Protein AF-A0A662UVJ4-F1 (afdb_monomer)

Solvent-accessible surface area (backbone atoms only — not comparable to full-atom values): 12476 Å² total; per-residue (Å²): 90,57,35,50,57,50,69,75,71,52,87,57,42,34,39,39,30,25,27,37,28,31,27,74,63,45,70,74,48,43,74,82,52,49,71,72,76,43,76,47,63,22,39,36,74,21,53,47,65,59,48,13,46,57,62,56,56,74,61,72,39,80,52,33,36,40,36,18,32,40,61,77,55,24,65,51,76,55,24,30,82,62,65,73,51,45,43,55,76,30,20,74,38,64,43,53,38,44,79,73,34,56,46,69,55,95,84,43,69,44,34,51,55,67,44,49,50,49,50,51,55,55,46,64,74,70,53,62,91,84,55,25,38,36,40,32,33,33,34,27,28,69,51,21,73,26,89,39,69,45,78,65,62,59,45,69,40,50,47,40,32,29,68,69,42,94,68,80,81,72,83,69,92,66,62,41,68,60,50,43,48,15,38,49,29,14,37,53,48,35,41,49,49,49,38,58,48,33,70,77,39,57,82,40,36,35,34,40,34,28,46,16,13,47,37,59,39,66,94,79,36,66,55,47,92,64,89,47,67,54,27,27,34,10,36,39,35,36,29,74,51

Foldseek 3Di:
DAVLCCVVVDDFQEEEAAAQAFPVLCVVQLVVQADFPDKDKHFQQDPDLLRSCCRSQVAADAQEAEEDQALCAAQDPLLCVQSVDHNVVRYVHYHPLVVPQWDQQPNFIGNFLVSLLVVVVVVVVVDDPRRGYYGYGCPPPDPQRFPQGDHQPPRVQSVCSSNPHDDDGDRDPDDLVSQVVSSSRRVNRNSNSVSVSLVVVAPGKYKYKYSFHWDSQVVHDTGTPDDDCRTTTMMIGIHHD

Mean predicted aligned error: 4.69 Å

Radius of gyration: 16.45 Å; Cα contacts (8 Å, |Δi|>4): 530; chains: 1; bounding box: 45×36×43 Å

Structure (mmCIF, N/CA/C/O backbone):
data_AF-A0A662UVJ4-F1
#
_entry.id   AF-A0A662UVJ4-F1
#
loop_
_atom_site.group_PDB
_atom_site.id
_atom_site.type_symbol
_atom_site.label_atom_id
_atom_site.label_alt_id
_atom_site.label_comp_id
_atom_site.label_asym_id
_atom_site.label_entity_id
_atom_site.label_seq_id
_atom_site.pdbx_PDB_ins_code
_atom_site.Cartn_x
_atom_site.Cartn_y
_atom_site.Cartn_z
_atom_site.occupancy
_atom_site.B_iso_or_equiv
_atom_site.auth_seq_id
_atom_site.auth_comp_id
_atom_site.auth_asym_id
_atom_site.auth_atom_id
_atom_site.pdbx_PDB_model_num
ATOM 1 N N . MET A 1 1 ? -4.278 17.468 -2.400 1.00 89.81 1 MET A N 1
ATOM 2 C CA . MET A 1 1 ? -4.344 17.427 -0.920 1.00 89.81 1 MET A CA 1
ATOM 3 C C . MET A 1 1 ? -3.075 16.787 -0.405 1.00 89.81 1 MET A C 1
ATOM 5 O O . MET A 1 1 ? -2.458 16.039 -1.152 1.00 89.81 1 MET A O 1
ATOM 9 N N . ASP A 1 2 ? -2.665 17.100 0.814 1.00 97.06 2 ASP A N 1
ATOM 10 C CA . ASP A 1 2 ? -1.495 16.473 1.421 1.00 97.06 2 ASP A CA 1
ATOM 11 C C . ASP A 1 2 ? -1.846 15.085 1.977 1.00 97.06 2 ASP A C 1
ATOM 13 O O . ASP A 1 2 ? -2.875 14.933 2.636 1.00 97.06 2 ASP A O 1
ATOM 17 N N . GLN A 1 3 ? -1.030 14.068 1.694 1.00 97.94 3 GLN A N 1
ATOM 18 C CA . GLN A 1 3 ? -1.338 12.695 2.105 1.00 97.94 3 GLN A CA 1
ATOM 19 C C . GLN A 1 3 ? -1.224 12.490 3.620 1.00 97.94 3 GLN A C 1
ATOM 21 O O . GLN A 1 3 ? -2.026 11.755 4.193 1.00 97.94 3 GLN A O 1
ATOM 26 N N . TYR A 1 4 ? -0.260 13.143 4.278 1.00 98.12 4 TYR A N 1
ATOM 27 C CA . TYR A 1 4 ? -0.107 13.037 5.730 1.00 98.12 4 TYR A CA 1
ATOM 28 C C . TYR A 1 4 ? -1.378 13.520 6.434 1.00 98.12 4 TYR A C 1
ATOM 30 O O . TYR A 1 4 ? -1.900 12.810 7.295 1.00 98.12 4 TYR A O 1
ATOM 38 N N . GLU A 1 5 ? -1.928 14.656 5.997 1.00 97.88 5 GLU A N 1
ATOM 39 C CA . GLU A 1 5 ? -3.195 15.168 6.524 1.00 97.88 5 GLU A CA 1
ATOM 40 C C . GLU A 1 5 ? -4.339 14.170 6.314 1.00 97.88 5 GLU A C 1
ATOM 42 O O . GLU A 1 5 ? -5.105 13.915 7.240 1.00 97.88 5 GLU A O 1
ATOM 47 N N . LEU A 1 6 ? -4.439 13.545 5.135 1.00 97.50 6 LEU A N 1
ATOM 48 C CA . LEU A 1 6 ? -5.472 12.538 4.864 1.00 97.50 6 LEU A CA 1
ATOM 49 C C . LEU A 1 6 ? -5.353 11.326 5.795 1.00 97.50 6 LEU A C 1
ATOM 51 O O . LEU A 1 6 ? -6.353 10.932 6.391 1.00 97.50 6 LEU A O 1
ATOM 55 N N . ILE A 1 7 ? -4.151 10.779 5.982 1.00 98.00 7 ILE A N 1
ATOM 56 C CA . ILE A 1 7 ? -3.922 9.615 6.853 1.00 98.00 7 ILE A CA 1
ATOM 57 C C . ILE A 1 7 ? -4.274 9.929 8.314 1.00 98.00 7 ILE A C 1
ATOM 59 O O . ILE A 1 7 ? -4.858 9.080 8.987 1.00 98.00 7 ILE A O 1
ATOM 63 N N . HIS A 1 8 ? -3.953 11.130 8.802 1.00 97.50 8 HIS A N 1
ATOM 64 C CA . HIS A 1 8 ? -4.097 11.476 10.222 1.00 97.50 8 HIS A CA 1
ATOM 65 C C . HIS A 1 8 ? -5.456 12.077 10.588 1.00 97.50 8 HIS A C 1
ATOM 67 O O . HIS A 1 8 ? -5.853 12.001 11.749 1.00 97.50 8 HIS A O 1
ATOM 73 N N . SER A 1 9 ? -6.173 12.669 9.629 1.00 95.81 9 SER A N 1
ATOM 74 C CA . SER A 1 9 ? -7.477 13.302 9.878 1.00 95.81 9 SER A CA 1
ATOM 75 C C . SER A 1 9 ? -8.674 12.460 9.429 1.00 95.81 9 SER A C 1
ATOM 77 O O . SER A 1 9 ? -9.776 12.636 9.957 1.00 95.81 9 SER A O 1
ATOM 79 N N . SER A 1 10 ? -8.487 11.540 8.477 1.00 94.38 10 SER A N 1
ATOM 80 C CA . SER A 1 10 ? -9.579 10.700 7.973 1.00 94.38 10 SER A CA 1
ATOM 81 C C . SER A 1 10 ? -9.897 9.556 8.932 1.00 94.38 10 SER A C 1
ATOM 83 O O . SER A 1 10 ? -9.028 9.035 9.628 1.00 94.38 10 SER A O 1
ATOM 85 N N . LYS A 1 11 ? -11.162 9.126 8.939 1.00 94.12 11 LYS A N 1
ATOM 86 C CA . LYS A 1 11 ? -11.621 7.988 9.744 1.00 94.12 11 LYS A CA 1
ATOM 87 C C . LYS A 1 11 ? -11.572 6.710 8.912 1.00 94.12 11 LYS A C 1
ATOM 89 O O . LYS A 1 11 ? -12.484 6.472 8.126 1.00 94.12 11 LYS A O 1
ATOM 94 N N . TRP A 1 12 ? -10.542 5.904 9.120 1.00 97.06 12 TRP A N 1
ATOM 95 C CA . TRP A 1 12 ? -10.377 4.577 8.528 1.00 97.06 12 TRP A CA 1
ATOM 96 C C . TRP A 1 12 ? -10.058 3.561 9.628 1.00 97.06 12 TRP A C 1
ATOM 98 O O . TRP A 1 12 ? -9.389 3.892 10.607 1.00 97.06 12 TRP A O 1
ATOM 108 N N . ASP A 1 13 ? -10.539 2.336 9.449 1.00 97.12 13 ASP A N 1
ATOM 109 C CA . ASP A 1 13 ? -10.223 1.185 10.297 1.00 97.12 13 ASP A CA 1
ATOM 110 C C . ASP A 1 13 ? -9.093 0.356 9.672 1.00 97.12 13 ASP A C 1
ATOM 112 O O . ASP A 1 13 ? -8.258 -0.214 10.375 1.00 97.12 13 ASP A O 1
ATOM 116 N N . VAL A 1 14 ? -9.034 0.329 8.334 1.00 98.25 14 VAL A N 1
ATOM 117 C CA . VAL A 1 14 ? -7.980 -0.337 7.564 1.00 98.25 14 VAL A CA 1
ATOM 118 C C . VAL A 1 14 ? -7.440 0.606 6.485 1.00 98.25 14 VAL A C 1
ATOM 120 O O . VAL A 1 14 ? -8.200 1.148 5.685 1.00 98.25 14 VAL A O 1
ATOM 123 N N . LEU A 1 15 ? -6.124 0.796 6.447 1.00 98.75 15 LEU A N 1
ATOM 124 C CA . LEU A 1 15 ? -5.410 1.520 5.399 1.00 98.75 15 LEU A CA 1
ATOM 125 C C . LEU A 1 15 ? -4.594 0.524 4.573 1.00 98.75 15 LEU A C 1
ATOM 127 O O . LEU A 1 15 ? -3.661 -0.099 5.078 1.00 98.75 15 LEU A O 1
ATOM 131 N N . LEU A 1 16 ? -4.937 0.384 3.299 1.00 98.88 16 LEU A N 1
ATOM 132 C CA . LEU A 1 16 ? -4.232 -0.461 2.343 1.00 98.88 16 LEU A CA 1
ATOM 133 C C . LEU A 1 16 ? -3.267 0.413 1.535 1.00 98.88 16 LEU A C 1
ATOM 135 O O . LEU A 1 16 ? -3.690 1.365 0.878 1.00 98.88 16 LEU A O 1
ATOM 139 N N . ILE A 1 17 ? -1.976 0.104 1.591 1.00 98.94 17 ILE A N 1
ATOM 140 C CA . ILE A 1 17 ? -0.929 0.808 0.846 1.00 98.94 17 ILE A CA 1
ATOM 141 C C . ILE A 1 17 ? -0.446 -0.105 -0.275 1.00 98.94 17 ILE A C 1
ATOM 143 O O . ILE A 1 17 ? 0.026 -1.206 -0.001 1.00 98.94 17 ILE A O 1
ATOM 147 N N . LEU A 1 18 ? -0.557 0.351 -1.517 1.00 98.88 18 LEU A N 1
ATOM 148 C CA . LEU A 1 18 ? -0.038 -0.334 -2.698 1.00 98.88 18 LEU A CA 1
ATOM 149 C C . LEU A 1 18 ? 1.323 0.267 -3.064 1.00 98.88 18 LEU A C 1
ATOM 151 O O . LEU A 1 18 ? 1.348 1.398 -3.533 1.00 98.88 18 LEU A O 1
ATOM 155 N N . ASP A 1 19 ? 2.425 -0.453 -2.850 1.00 98.44 19 ASP A N 1
ATOM 156 C CA . ASP A 1 19 ? 3.793 0.063 -3.044 1.00 98.44 19 ASP A CA 1
ATOM 157 C C . ASP A 1 19 ? 4.024 0.595 -4.471 1.00 98.44 19 ASP A C 1
ATOM 159 O O . ASP A 1 19 ? 3.694 -0.062 -5.470 1.00 98.44 19 ASP A O 1
ATOM 163 N N . ALA A 1 20 ? 4.558 1.815 -4.560 1.00 97.38 20 ALA A N 1
ATOM 164 C CA . ALA A 1 20 ? 4.862 2.532 -5.798 1.00 97.38 20 ALA A CA 1
ATOM 165 C C . ALA A 1 20 ? 3.665 2.658 -6.771 1.00 97.38 20 ALA A C 1
ATOM 167 O O . ALA A 1 20 ? 3.820 2.715 -8.000 1.00 97.38 20 ALA A O 1
ATOM 168 N N . CYS A 1 21 ? 2.435 2.698 -6.250 1.00 98.44 21 CYS A N 1
ATOM 169 C CA . CYS A 1 21 ? 1.212 2.861 -7.025 1.00 98.44 21 CYS A CA 1
ATOM 170 C C . CYS A 1 21 ? 0.995 4.307 -7.508 1.00 98.44 21 CYS A C 1
ATOM 172 O O . CYS A 1 21 ? 0.696 5.235 -6.751 1.00 98.44 21 CYS A O 1
ATOM 174 N N . ARG A 1 22 ? 1.081 4.496 -8.827 1.00 97.75 22 ARG A N 1
ATOM 175 C CA . ARG A 1 22 ? 0.847 5.773 -9.492 1.00 97.75 22 ARG A CA 1
ATOM 176 C C . ARG A 1 22 ? -0.637 6.094 -9.559 1.00 97.75 22 ARG A C 1
ATOM 178 O O . ARG A 1 22 ? -1.458 5.262 -9.954 1.00 97.75 22 ARG A O 1
ATOM 185 N N . ALA A 1 23 ? -0.967 7.352 -9.278 1.00 98.31 23 ALA A N 1
ATOM 186 C CA . ALA A 1 23 ? -2.348 7.815 -9.291 1.00 98.31 23 ALA A CA 1
ATOM 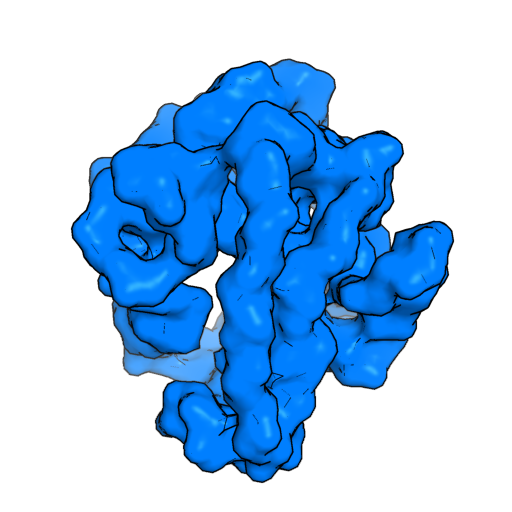187 C C . ALA A 1 23 ? -3.039 7.664 -10.656 1.00 98.31 23 ALA A C 1
ATOM 189 O O . ALA A 1 23 ? -4.215 7.320 -10.691 1.00 98.31 23 ALA A O 1
ATOM 190 N N . ASP A 1 24 ? -2.334 7.910 -11.763 1.00 98.25 24 ASP A N 1
ATOM 191 C CA . ASP A 1 24 ? -2.896 7.874 -13.119 1.00 98.25 24 ASP A CA 1
ATOM 192 C C . ASP A 1 24 ? -3.236 6.456 -13.596 1.00 98.25 24 ASP A C 1
ATOM 194 O O . ASP A 1 24 ? -4.274 6.263 -14.228 1.00 98.25 24 ASP A O 1
ATOM 198 N N . PHE A 1 25 ? -2.410 5.461 -13.267 1.00 98.38 25 PHE A N 1
ATOM 199 C CA . PHE A 1 25 ? -2.716 4.050 -13.526 1.00 98.38 25 PHE A CA 1
ATOM 200 C C . PHE A 1 25 ? -3.819 3.533 -12.603 1.00 98.38 25 PHE A C 1
ATOM 202 O O . PHE A 1 25 ? -4.734 2.847 -13.061 1.00 98.38 25 PHE A O 1
ATOM 209 N N . PHE A 1 26 ? -3.766 3.891 -11.316 1.00 98.75 26 PHE A N 1
ATOM 210 C CA . PHE A 1 26 ? -4.800 3.519 -10.357 1.00 98.75 26 PHE A CA 1
ATOM 211 C C . PHE A 1 26 ? -6.171 4.029 -10.797 1.00 98.75 26 PHE A C 1
ATOM 213 O O . PHE A 1 26 ? -7.109 3.241 -10.861 1.00 98.75 26 PHE A O 1
ATOM 220 N N . GLU A 1 27 ? -6.279 5.310 -11.166 1.00 98.25 27 GLU A N 1
ATOM 221 C CA . GLU A 1 27 ? -7.525 5.956 -11.606 1.00 98.25 27 GLU A CA 1
ATOM 222 C C . GLU A 1 27 ? -8.207 5.225 -12.769 1.00 98.25 27 GLU A C 1
ATOM 224 O O . GLU A 1 27 ? -9.431 5.136 -12.817 1.00 98.25 27 GLU A O 1
ATOM 229 N N . GLN A 1 28 ? -7.417 4.658 -13.682 1.00 98.12 28 GLN A N 1
ATOM 230 C CA . GLN A 1 28 ? -7.923 3.916 -14.837 1.00 98.12 28 GLN A CA 1
ATOM 231 C C . GLN A 1 28 ? -8.411 2.506 -14.484 1.00 98.12 28 GLN A C 1
ATOM 233 O O . GLN A 1 28 ? -9.294 1.972 -15.159 1.00 98.12 28 GLN A O 1
ATOM 238 N N . LEU A 1 29 ? -7.815 1.874 -13.469 1.00 98.31 29 LEU A N 1
ATOM 239 C CA . LEU A 1 29 ? -8.027 0.456 -13.176 1.00 98.31 29 LEU A CA 1
ATOM 240 C C . LEU A 1 29 ? -8.960 0.215 -11.992 1.00 98.31 29 LEU A C 1
ATOM 242 O O . LEU A 1 29 ? -9.777 -0.703 -12.071 1.00 98.31 29 LEU A O 1
ATOM 246 N N . TYR A 1 30 ? -8.897 1.029 -10.932 1.00 98.38 30 TYR A N 1
ATOM 247 C CA . TYR A 1 30 ? -9.671 0.790 -9.710 1.00 98.38 30 TYR A CA 1
ATOM 248 C C . TYR A 1 30 ? -11.182 0.625 -9.947 1.00 98.38 30 TYR A C 1
ATOM 250 O O . TYR A 1 30 ? -11.743 -0.263 -9.305 1.00 98.38 30 TYR A O 1
ATOM 258 N N . PRO A 1 31 ? -11.859 1.357 -10.867 1.00 98.00 31 PRO A N 1
ATOM 259 C CA . PRO A 1 31 ? -13.311 1.235 -11.025 1.00 98.00 31 PRO A CA 1
ATOM 260 C C . PRO A 1 31 ? -13.773 -0.147 -11.505 1.00 98.00 31 PRO A C 1
ATOM 262 O O . PRO A 1 31 ? -14.952 -0.471 -11.393 1.00 98.00 31 PRO A O 1
ATOM 265 N N . LYS A 1 32 ? -12.865 -0.971 -12.047 1.00 97.94 32 LYS A N 1
ATOM 266 C CA . LYS A 1 32 ? -13.160 -2.355 -12.453 1.00 97.94 32 LYS A CA 1
ATOM 267 C C . LYS A 1 32 ? -13.226 -3.325 -11.269 1.00 97.94 32 LYS A C 1
ATOM 269 O O . LYS A 1 32 ? -13.784 -4.407 -11.417 1.00 97.94 32 LYS A O 1
ATOM 274 N N . TYR A 1 33 ? -12.637 -2.957 -10.131 1.00 97.69 33 TYR A N 1
ATOM 275 C CA . TYR A 1 33 ? -12.436 -3.840 -8.977 1.00 97.69 33 TYR A CA 1
ATOM 276 C C . TYR A 1 33 ? -13.093 -3.312 -7.702 1.00 97.69 33 TYR A C 1
ATOM 278 O O . TYR A 1 33 ? -13.551 -4.101 -6.878 1.00 97.69 33 TYR A O 1
ATOM 286 N N . LEU A 1 34 ? -13.117 -1.989 -7.526 1.00 97.00 34 LEU A N 1
ATOM 287 C CA . LEU A 1 34 ? -13.493 -1.315 -6.288 1.00 97.00 34 LEU A CA 1
ATOM 288 C C . LEU A 1 34 ? -14.588 -0.278 -6.560 1.00 97.00 34 LEU A C 1
ATOM 290 O O . LEU A 1 34 ? -14.538 0.454 -7.549 1.00 97.00 34 LEU A O 1
ATOM 294 N N . SER A 1 35 ? -15.545 -0.172 -5.639 1.00 94.50 35 SER A N 1
ATOM 295 C CA . SER A 1 35 ? -16.560 0.887 -5.646 1.00 94.50 35 SER A CA 1
ATOM 296 C C . SER A 1 35 ? -16.140 2.014 -4.703 1.00 94.50 35 SER A C 1
ATOM 298 O O . SER A 1 35 ? -15.992 1.798 -3.503 1.00 94.50 35 SER A O 1
ATOM 300 N N . ALA A 1 36 ? -15.931 3.212 -5.248 1.00 94.25 36 ALA A N 1
ATOM 301 C CA . ALA A 1 36 ? -15.497 4.377 -4.482 1.00 94.25 36 ALA A CA 1
ATOM 302 C C . ALA A 1 36 ? -16.660 5.033 -3.728 1.00 94.25 36 ALA A C 1
ATOM 304 O O . ALA A 1 36 ? -17.696 5.318 -4.327 1.00 94.25 36 ALA A O 1
ATOM 305 N N . GLU A 1 37 ? -16.448 5.401 -2.465 1.00 95.38 37 GLU A N 1
ATOM 306 C CA . GLU A 1 37 ? -17.229 6.484 -1.851 1.00 95.38 37 GLU A CA 1
ATOM 307 C C . GLU A 1 37 ? -16.665 7.841 -2.254 1.00 95.38 37 GLU A C 1
ATOM 309 O O . GLU A 1 37 ? -17.394 8.777 -2.587 1.00 95.38 37 GLU A O 1
ATOM 314 N N . ARG A 1 38 ? -15.334 7.936 -2.234 1.00 96.81 38 ARG A N 1
ATOM 315 C CA . ARG A 1 38 ? -14.599 9.133 -2.609 1.00 96.81 38 ARG A CA 1
ATOM 316 C C . ARG A 1 38 ? -13.261 8.746 -3.208 1.00 96.81 38 ARG A C 1
ATOM 318 O O . ARG A 1 38 ? -12.551 7.903 -2.672 1.00 96.81 38 ARG A O 1
ATOM 325 N N . TYR A 1 39 ? -12.891 9.424 -4.285 1.00 97.81 39 TYR A N 1
ATOM 326 C CA . TYR A 1 39 ? -11.564 9.333 -4.878 1.00 97.81 39 TYR A CA 1
ATOM 327 C C . TYR A 1 39 ? -10.933 10.720 -4.973 1.00 97.81 39 TYR A C 1
ATOM 329 O O . TYR A 1 39 ? -11.607 11.717 -5.245 1.00 97.81 39 TYR A O 1
ATOM 337 N N . SER A 1 40 ? -9.626 10.789 -4.745 1.00 97.81 40 SER A N 1
ATOM 338 C CA . SER A 1 40 ? -8.823 11.979 -4.996 1.00 97.81 40 SER A CA 1
ATOM 339 C C . SER A 1 40 ? -7.357 11.618 -5.215 1.00 97.81 40 SER A C 1
ATOM 341 O O . SER A 1 40 ? -6.915 10.517 -4.896 1.00 97.81 40 SER A O 1
ATOM 343 N N . ARG A 1 41 ? -6.583 12.576 -5.730 1.00 98.19 41 ARG A N 1
ATOM 344 C CA . ARG A 1 41 ? -5.121 12.492 -5.753 1.00 98.19 41 ARG A CA 1
ATOM 345 C C . ARG A 1 41 ? -4.536 13.204 -4.532 1.00 98.19 41 ARG A C 1
ATOM 347 O O . ARG A 1 41 ? -4.956 14.317 -4.182 1.00 98.19 41 ARG A O 1
ATOM 354 N N . ALA A 1 42 ? -3.541 12.584 -3.915 1.00 98.31 42 ALA A N 1
ATOM 355 C CA . ALA A 1 42 ? -2.811 13.122 -2.777 1.00 98.31 42 ALA A CA 1
ATOM 356 C C . ALA A 1 42 ? -1.332 13.323 -3.121 1.00 98.31 42 ALA A C 1
ATOM 358 O O . ALA A 1 42 ? -0.782 12.644 -3.985 1.00 98.31 42 ALA A O 1
ATOM 359 N N . LEU A 1 43 ? -0.695 14.279 -2.451 1.00 98.44 43 LEU A N 1
ATOM 360 C CA . LEU A 1 43 ? 0.743 14.483 -2.526 1.00 98.44 43 LEU A CA 1
ATOM 361 C C . LEU A 1 43 ? 1.402 13.674 -1.406 1.00 98.44 43 LEU A C 1
ATOM 363 O O . LEU A 1 43 ? 1.244 14.005 -0.229 1.00 98.44 43 LEU A O 1
ATOM 367 N N . SER A 1 44 ? 2.126 12.623 -1.777 1.00 98.12 44 SER A N 1
ATOM 368 C CA . SER A 1 44 ? 2.968 11.849 -0.871 1.00 98.12 44 SER A CA 1
ATOM 369 C C . SER A 1 44 ? 4.070 12.732 -0.283 1.00 98.12 44 SER A C 1
ATOM 371 O O . SER A 1 44 ? 4.628 13.608 -0.957 1.00 98.12 44 SER A O 1
ATOM 373 N N . ARG A 1 45 ? 4.421 12.511 0.987 1.00 95.75 45 ARG A N 1
ATOM 374 C CA . ARG A 1 45 ? 5.461 13.281 1.692 1.00 95.75 45 ARG A CA 1
ATOM 375 C C . ARG A 1 45 ? 6.891 12.859 1.337 1.00 95.75 45 ARG A C 1
ATOM 377 O O . ARG A 1 45 ? 7.830 13.580 1.694 1.00 95.75 45 ARG A O 1
ATOM 384 N N . GLY A 1 46 ? 7.089 11.755 0.621 1.00 93.62 46 GLY A N 1
ATOM 385 C CA . GLY A 1 46 ? 8.428 11.274 0.294 1.00 93.62 46 GLY A CA 1
ATOM 386 C C . GLY A 1 46 ? 8.460 10.182 -0.763 1.00 93.62 46 GLY A C 1
ATOM 387 O O . GLY A 1 46 ? 7.449 9.580 -1.084 1.00 93.62 46 GLY A O 1
ATOM 388 N N . CYS A 1 47 ? 9.652 9.965 -1.298 1.00 92.19 47 CYS A N 1
ATOM 389 C CA . CYS A 1 47 ? 10.007 8.889 -2.212 1.00 92.19 47 CYS A CA 1
ATOM 390 C C . CYS A 1 47 ? 11.516 8.664 -2.027 1.00 92.19 47 CYS A C 1
ATOM 392 O O . CYS A 1 47 ? 12.234 9.672 -1.972 1.00 92.19 47 CYS A O 1
ATOM 394 N N . PRO A 1 48 ? 12.025 7.428 -1.870 1.00 92.06 48 PRO A N 1
ATOM 395 C CA . PRO A 1 48 ? 11.315 6.135 -1.793 1.00 92.06 48 PRO A CA 1
ATOM 396 C C . PRO A 1 48 ? 10.591 5.878 -0.454 1.00 92.06 48 PRO A C 1
ATOM 398 O O . PRO A 1 48 ? 10.550 6.761 0.415 1.00 92.06 48 PRO A O 1
ATOM 401 N N . THR A 1 49 ? 10.051 4.664 -0.278 1.00 94.81 49 THR A N 1
ATOM 402 C CA . THR A 1 49 ? 9.319 4.154 0.897 1.00 94.81 49 THR A CA 1
ATOM 403 C C . THR A 1 49 ? 9.908 4.585 2.243 1.00 94.81 49 THR A C 1
ATOM 405 O O . THR A 1 49 ? 9.168 5.017 3.125 1.00 94.81 49 THR A O 1
ATOM 408 N N . GLN A 1 50 ? 11.235 4.539 2.428 1.00 93.19 50 GLN A N 1
ATOM 409 C CA . GLN A 1 50 ? 11.885 4.927 3.691 1.00 93.19 50 GLN A CA 1
ATOM 410 C C . GLN A 1 50 ? 11.648 6.407 4.023 1.00 93.19 50 GLN A C 1
ATOM 412 O O . GLN A 1 50 ? 11.340 6.762 5.163 1.00 93.19 50 GLN A O 1
ATOM 417 N N . ILE A 1 51 ? 11.790 7.281 3.019 1.00 94.12 51 ILE A N 1
ATOM 418 C CA . ILE A 1 51 ? 11.596 8.727 3.170 1.00 94.12 51 ILE A CA 1
ATOM 419 C C . ILE A 1 51 ? 10.113 9.026 3.365 1.00 94.12 51 ILE A C 1
ATOM 421 O O . ILE A 1 51 ? 9.761 9.850 4.214 1.00 94.12 51 ILE A O 1
ATOM 425 N N . TRP A 1 52 ? 9.247 8.355 2.600 1.00 96.94 52 TRP A N 1
ATOM 426 C CA . TRP A 1 52 ? 7.804 8.451 2.782 1.00 96.94 52 TRP A CA 1
ATOM 427 C C . TRP A 1 52 ? 7.399 8.082 4.210 1.00 96.94 52 TRP A C 1
ATOM 429 O O . TRP A 1 52 ? 6.734 8.876 4.871 1.00 96.94 52 TRP A O 1
ATOM 439 N N . PHE A 1 53 ? 7.841 6.932 4.714 1.00 97.00 53 PHE A N 1
ATOM 440 C CA . PHE A 1 53 ? 7.462 6.434 6.031 1.00 97.00 53 PHE A CA 1
ATOM 441 C C . PHE A 1 53 ? 7.946 7.355 7.148 1.00 97.00 53 PHE A C 1
ATOM 443 O O . PHE A 1 53 ? 7.153 7.748 8.001 1.00 97.00 53 PHE A O 1
ATOM 450 N N . ALA A 1 54 ? 9.212 7.781 7.108 1.00 95.31 54 ALA A N 1
ATOM 451 C CA . ALA A 1 54 ? 9.776 8.672 8.121 1.00 95.31 54 ALA A CA 1
ATOM 452 C C . ALA A 1 54 ? 9.048 10.026 8.203 1.00 95.31 54 ALA A C 1
ATOM 454 O O . ALA A 1 54 ? 8.952 10.611 9.283 1.00 95.31 54 ALA A O 1
ATOM 455 N N . ARG A 1 55 ? 8.538 10.532 7.072 1.00 96.50 55 ARG A N 1
ATOM 456 C CA . ARG A 1 55 ? 7.811 11.810 7.002 1.00 96.50 55 ARG A CA 1
ATOM 457 C C . ARG A 1 55 ? 6.311 11.672 7.237 1.00 96.50 55 ARG A C 1
ATOM 459 O O . ARG A 1 55 ? 5.695 12.625 7.703 1.00 96.50 55 ARG A O 1
ATOM 466 N N . THR A 1 56 ? 5.731 10.526 6.900 1.00 97.50 56 THR A N 1
ATOM 467 C CA . THR A 1 56 ? 4.296 10.264 7.050 1.00 97.50 56 THR A CA 1
ATOM 468 C C . THR A 1 56 ? 3.970 9.773 8.454 1.00 97.50 56 THR A C 1
ATOM 470 O O . THR A 1 56 ? 2.938 10.148 8.985 1.00 97.50 56 THR A O 1
ATOM 473 N N . PHE A 1 57 ? 4.862 9.024 9.104 1.00 97.31 57 PHE A N 1
ATOM 474 C CA . PHE A 1 57 ? 4.659 8.497 10.456 1.00 97.31 57 PHE A CA 1
ATOM 475 C C . PHE A 1 57 ? 5.751 8.979 11.430 1.00 97.31 57 PHE A C 1
ATOM 477 O O . PHE A 1 57 ? 6.536 8.177 11.943 1.00 97.31 57 PHE A O 1
ATOM 484 N N . PRO A 1 58 ? 5.838 10.296 11.713 1.00 95.38 58 PRO A N 1
ATOM 485 C CA . PRO A 1 58 ? 6.885 10.867 12.561 1.00 95.38 58 PRO A CA 1
ATOM 486 C C . PRO A 1 58 ? 6.649 10.654 14.064 1.00 95.38 58 PRO A C 1
ATOM 488 O O . PRO A 1 58 ? 7.524 11.004 14.859 1.00 95.38 58 PRO A O 1
ATOM 491 N N . GLY A 1 59 ? 5.487 10.130 14.466 1.00 94.81 59 GLY A N 1
ATOM 492 C CA . GLY A 1 59 ? 5.092 9.931 15.862 1.00 94.81 59 GLY A CA 1
ATOM 493 C C . GLY A 1 59 ? 5.280 8.501 16.373 1.00 94.81 59 GLY A C 1
ATOM 494 O O . GLY A 1 59 ? 6.059 7.722 15.823 1.00 94.81 59 GLY A O 1
ATOM 495 N N . ARG A 1 60 ? 4.549 8.182 17.444 1.00 96.44 60 ARG A N 1
ATOM 496 C CA . ARG A 1 60 ? 4.322 6.827 17.953 1.00 96.44 60 ARG A CA 1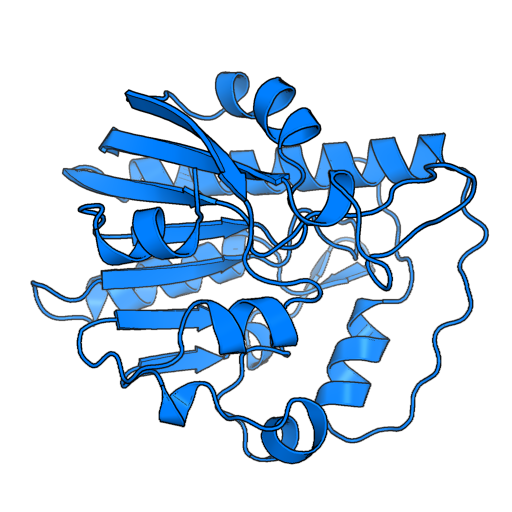
ATOM 497 C C . ARG A 1 60 ? 2.818 6.555 17.913 1.00 96.44 60 ARG A C 1
ATOM 499 O O . ARG A 1 60 ? 2.037 7.426 18.286 1.00 96.44 60 ARG A O 1
ATOM 506 N N . TYR A 1 61 ? 2.443 5.370 17.457 1.00 96.75 61 TYR A N 1
ATOM 507 C CA . TYR A 1 61 ? 1.077 4.955 17.177 1.00 96.75 61 TYR A CA 1
ATOM 508 C C . TYR A 1 61 ? 0.825 3.625 17.882 1.00 96.75 61 TYR A C 1
ATOM 510 O O . TYR A 1 61 ? 1.370 2.586 17.508 1.00 96.75 61 TYR A O 1
ATOM 518 N N . GLU A 1 62 ? 0.040 3.676 18.950 1.00 95.56 62 GLU A N 1
ATOM 519 C CA . GLU A 1 62 ? -0.213 2.515 19.812 1.00 95.56 62 GLU A CA 1
ATOM 520 C C . GLU A 1 62 ? -1.514 1.798 19.449 1.00 95.56 62 GLU A C 1
ATOM 522 O O . GLU A 1 62 ? -1.710 0.655 19.835 1.00 95.56 62 GLU A O 1
ATOM 527 N N . ASP A 1 63 ? -2.358 2.440 18.642 1.00 96.00 63 ASP A N 1
ATOM 528 C CA . ASP A 1 63 ? -3.642 1.938 18.159 1.00 96.00 63 ASP A CA 1
ATOM 529 C C . ASP A 1 63 ? -3.575 1.410 16.715 1.00 96.00 63 ASP A C 1
ATOM 531 O O . ASP A 1 63 ? -4.609 1.144 16.106 1.00 96.00 63 ASP A O 1
ATOM 535 N N . ILE A 1 64 ? -2.373 1.290 16.137 1.00 97.69 64 ILE A N 1
ATOM 536 C CA . ILE A 1 64 ? -2.166 0.820 14.763 1.00 97.69 64 ILE A CA 1
ATOM 537 C C . ILE A 1 64 ? -1.269 -0.421 14.755 1.00 97.69 64 ILE A C 1
ATOM 539 O O . ILE A 1 64 ? -0.139 -0.385 15.247 1.00 97.69 64 ILE A O 1
ATOM 543 N N . ALA A 1 65 ? -1.749 -1.486 14.112 1.00 98.25 65 ALA A N 1
ATOM 544 C CA . ALA A 1 65 ? -0.928 -2.613 13.686 1.00 98.25 65 ALA A CA 1
ATOM 545 C C . ALA A 1 65 ? -0.431 -2.398 12.250 1.00 98.25 65 ALA A C 1
ATOM 547 O O . ALA A 1 65 ? -1.237 -2.194 11.339 1.00 98.25 65 ALA A O 1
ATOM 548 N N . TYR A 1 66 ? 0.886 -2.445 12.044 1.00 98.69 66 TYR A N 1
ATOM 549 C CA . TYR A 1 66 ? 1.509 -2.280 10.729 1.00 98.69 66 TYR A CA 1
ATOM 550 C C . TYR A 1 66 ? 1.943 -3.637 10.165 1.00 98.69 66 TYR A C 1
ATOM 552 O O . TYR A 1 66 ? 2.848 -4.275 10.697 1.00 98.69 66 TYR A O 1
ATOM 560 N N . LEU A 1 67 ? 1.316 -4.076 9.077 1.00 98.75 67 LEU A N 1
ATOM 561 C CA . LEU A 1 67 ? 1.571 -5.355 8.414 1.00 98.75 67 LEU A CA 1
ATOM 562 C C . LEU A 1 67 ? 2.341 -5.085 7.120 1.00 98.75 67 LEU A C 1
ATOM 564 O O . LEU A 1 67 ? 1.769 -4.560 6.162 1.00 98.75 67 LEU A O 1
ATOM 568 N N . SER A 1 68 ? 3.638 -5.392 7.094 1.00 98.00 68 SER A N 1
ATOM 569 C CA . SER A 1 68 ? 4.516 -4.982 5.995 1.00 98.00 68 SER A CA 1
ATOM 570 C C . SER A 1 68 ? 4.971 -6.138 5.115 1.00 98.00 68 SER A C 1
ATOM 572 O O . SER A 1 68 ? 5.788 -6.963 5.526 1.00 98.00 68 SER A O 1
ATOM 574 N N . GLY A 1 69 ? 4.525 -6.145 3.858 1.00 97.06 69 GLY A N 1
ATOM 575 C CA . GLY A 1 69 ? 5.159 -6.930 2.798 1.00 97.06 69 GLY A CA 1
ATOM 576 C C . GLY A 1 69 ? 6.494 -6.342 2.325 1.00 97.06 69 GLY A C 1
ATOM 577 O O . GLY A 1 69 ? 7.258 -7.047 1.671 1.00 97.06 69 GLY A O 1
ATOM 578 N N . ASN A 1 70 ? 6.797 -5.086 2.676 1.00 94.25 70 ASN A N 1
ATOM 579 C CA . ASN A 1 70 ? 8.000 -4.377 2.245 1.00 94.25 70 ASN A CA 1
ATOM 580 C C . ASN A 1 70 ? 9.093 -4.398 3.343 1.00 94.25 70 ASN A C 1
ATOM 582 O O . ASN A 1 70 ? 8.867 -3.881 4.442 1.00 94.25 70 ASN A O 1
ATOM 586 N N . PRO A 1 71 ? 10.299 -4.941 3.070 1.00 91.38 71 PRO A N 1
ATOM 587 C CA . PRO A 1 71 ? 11.375 -5.095 4.053 1.00 91.38 71 PRO A CA 1
ATOM 588 C C . PRO A 1 71 ? 11.973 -3.768 4.531 1.00 91.38 71 PRO A C 1
ATOM 590 O O . PRO A 1 71 ? 12.685 -3.745 5.538 1.00 91.38 71 PRO A O 1
ATOM 593 N N . TYR A 1 72 ? 11.701 -2.654 3.846 1.00 91.44 72 TYR A N 1
ATOM 594 C CA . TYR A 1 72 ? 12.126 -1.333 4.299 1.00 91.44 72 TYR A CA 1
ATOM 595 C C . TYR A 1 72 ? 11.314 -0.820 5.491 1.00 91.44 72 TYR A C 1
ATOM 597 O O . TYR A 1 72 ? 11.802 0.048 6.218 1.00 91.44 72 TYR A O 1
ATOM 605 N N . ILE A 1 73 ? 10.116 -1.364 5.729 1.00 94.56 73 ILE A N 1
ATOM 606 C CA . ILE A 1 73 ? 9.347 -1.122 6.951 1.00 94.56 73 ILE A CA 1
ATOM 607 C C . ILE A 1 73 ? 9.411 -2.390 7.794 1.00 94.56 73 ILE A C 1
ATOM 609 O O . ILE A 1 73 ? 8.669 -3.339 7.562 1.00 94.56 73 ILE A O 1
ATOM 613 N N . SER A 1 74 ? 10.351 -2.409 8.736 1.00 93.88 74 SER A N 1
ATOM 614 C CA . SER A 1 74 ? 10.740 -3.630 9.438 1.00 93.88 74 SER A CA 1
ATOM 615 C C . SER A 1 74 ? 10.955 -3.411 10.930 1.00 93.88 74 SER A C 1
ATOM 617 O O . SER A 1 74 ? 11.450 -2.359 11.353 1.00 93.88 74 SER A O 1
ATOM 619 N N . SER A 1 75 ? 10.600 -4.412 11.735 1.00 93.81 75 SER A N 1
ATOM 620 C CA . SER A 1 75 ? 10.918 -4.474 13.164 1.00 93.81 75 SER A CA 1
ATOM 621 C C . SER A 1 75 ? 12.256 -5.172 13.460 1.00 93.81 75 SER A C 1
ATOM 623 O O . SER A 1 75 ? 12.736 -5.140 14.597 1.00 93.81 75 SER A O 1
ATOM 625 N N . LEU A 1 76 ? 12.905 -5.753 12.442 1.00 90.75 76 LEU A N 1
ATOM 626 C CA . LEU A 1 76 ? 14.148 -6.507 12.594 1.00 90.75 76 LEU A CA 1
ATOM 627 C C . LEU A 1 76 ? 15.353 -5.584 12.857 1.00 90.75 76 LEU A C 1
ATOM 629 O O . LEU A 1 76 ? 15.622 -4.686 12.055 1.00 90.75 76 LEU A O 1
ATOM 633 N N . PRO A 1 77 ? 16.189 -5.853 13.882 1.00 87.81 77 PRO A N 1
ATOM 634 C CA . PRO A 1 77 ? 17.356 -5.022 14.200 1.00 87.81 77 PRO A CA 1
ATOM 635 C C . PRO A 1 77 ? 18.343 -4.812 13.040 1.00 87.81 77 PRO A C 1
ATOM 637 O O . PRO A 1 77 ? 19.011 -3.778 12.983 1.00 87.81 77 PRO A O 1
ATOM 640 N N . ALA A 1 78 ? 18.439 -5.773 12.112 1.00 82.75 78 ALA A N 1
ATOM 641 C CA . ALA A 1 78 ? 19.283 -5.665 10.922 1.00 82.75 78 ALA A CA 1
ATOM 642 C C . ALA A 1 78 ? 18.866 -4.493 10.014 1.00 82.75 78 ALA A C 1
ATOM 644 O O . ALA A 1 78 ? 19.734 -3.752 9.547 1.00 82.75 78 ALA A O 1
ATOM 645 N N . ALA A 1 79 ? 17.557 -4.253 9.868 1.00 80.56 79 ALA A N 1
ATOM 646 C CA . ALA A 1 79 ? 17.020 -3.193 9.019 1.00 80.56 79 ALA A CA 1
ATOM 647 C C . ALA A 1 79 ? 17.408 -1.794 9.521 1.00 80.56 79 ALA A C 1
ATOM 649 O O . ALA A 1 79 ? 17.658 -0.899 8.713 1.00 80.56 79 ALA A O 1
ATOM 650 N N . LYS A 1 80 ? 17.566 -1.599 10.841 1.00 84.56 80 LYS A N 1
ATOM 651 C CA . LYS A 1 80 ? 17.918 -0.291 11.428 1.00 84.56 80 LYS A CA 1
ATOM 652 C C . LYS A 1 80 ? 19.214 0.289 10.863 1.00 84.56 80 LYS A C 1
ATOM 654 O O . LYS A 1 80 ? 19.310 1.498 10.672 1.00 84.56 80 LYS A O 1
ATOM 659 N N . LYS A 1 81 ? 20.206 -0.560 10.572 1.00 80.50 81 LYS A N 1
ATOM 660 C CA . LYS A 1 81 ? 21.489 -0.128 9.985 1.00 80.50 81 LYS A CA 1
ATOM 661 C C . LYS A 1 81 ? 21.340 0.396 8.554 1.00 80.50 81 LYS A C 1
ATOM 663 O O . LYS A 1 81 ? 22.223 1.101 8.079 1.00 80.50 81 LYS A O 1
ATOM 668 N N . VAL A 1 82 ? 20.248 0.033 7.888 1.00 75.00 82 VAL A N 1
ATOM 669 C CA . VAL A 1 82 ? 20.010 0.250 6.460 1.00 75.00 82 VAL A CA 1
ATOM 670 C C . VAL A 1 82 ? 19.053 1.415 6.250 1.00 75.00 82 VAL A C 1
ATOM 672 O O . VAL A 1 82 ? 19.357 2.321 5.481 1.00 75.00 82 VAL A O 1
ATOM 675 N N . VAL A 1 83 ? 17.917 1.416 6.955 1.00 79.62 83 VAL A N 1
ATOM 676 C CA . VAL A 1 83 ? 16.860 2.431 6.792 1.00 79.62 83 VAL A CA 1
ATOM 677 C C . VAL A 1 83 ? 16.888 3.523 7.865 1.00 79.62 83 VAL A C 1
ATOM 679 O O . VAL A 1 83 ? 16.217 4.540 7.724 1.00 79.62 83 VAL A O 1
ATOM 682 N N . GLY A 1 84 ? 17.684 3.349 8.926 1.00 84.75 84 GLY A N 1
ATOM 683 C CA . GLY A 1 84 ? 17.880 4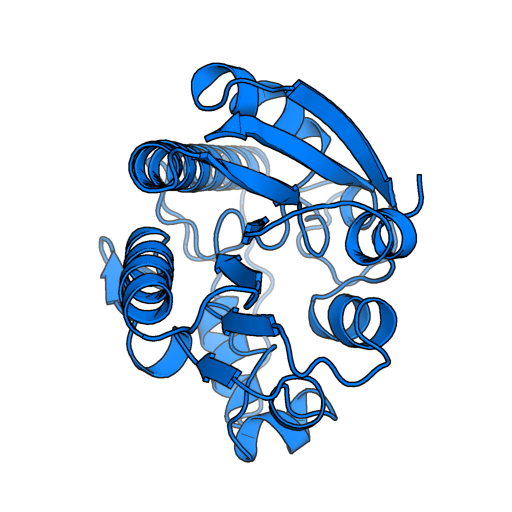.346 9.985 1.00 84.75 84 GLY A CA 1
ATOM 684 C C . GLY A 1 84 ? 16.802 4.372 11.074 1.00 84.75 84 GLY A C 1
ATOM 685 O O . GLY A 1 84 ? 16.903 5.177 11.998 1.00 84.75 84 GLY A O 1
ATOM 686 N N . PHE A 1 85 ? 15.796 3.499 11.004 1.00 88.69 85 PHE A N 1
ATOM 687 C CA . PHE A 1 85 ? 14.716 3.375 11.989 1.00 88.69 85 PHE A CA 1
ATOM 688 C C . PHE A 1 85 ? 14.247 1.920 12.119 1.00 88.69 85 PHE A C 1
ATOM 690 O O . PHE A 1 85 ? 14.566 1.086 11.270 1.00 88.69 85 PHE A O 1
ATOM 697 N N . LEU A 1 86 ? 13.479 1.620 13.169 1.00 93.94 86 LEU A N 1
ATOM 698 C CA . LEU A 1 86 ? 12.668 0.402 13.255 1.00 93.94 86 LEU A CA 1
ATOM 699 C C . LEU A 1 86 ? 11.185 0.760 13.257 1.00 93.94 86 LEU A C 1
ATOM 701 O O . LEU A 1 86 ? 10.761 1.687 13.948 1.00 93.94 86 LEU A O 1
ATOM 705 N N . ALA A 1 87 ? 10.372 -0.006 12.536 1.00 94.62 87 ALA A N 1
ATOM 706 C CA . ALA A 1 87 ? 8.923 0.165 12.563 1.00 94.62 87 ALA A CA 1
ATOM 707 C C . ALA A 1 87 ? 8.362 -0.014 13.987 1.00 94.62 87 ALA A C 1
ATOM 709 O O . ALA A 1 87 ? 7.452 0.710 14.376 1.00 94.62 87 ALA A O 1
ATOM 710 N N . SER A 1 88 ? 8.966 -0.885 14.805 1.00 95.44 88 SER A N 1
ATOM 711 C CA . SER A 1 88 ? 8.592 -1.117 16.211 1.00 95.44 88 SER A CA 1
ATOM 712 C C . SER A 1 88 ? 8.904 0.052 17.160 1.00 95.44 88 SER A C 1
ATOM 714 O O . SER A 1 88 ? 8.390 0.106 18.277 1.00 95.44 88 SER A O 1
ATOM 716 N N . GLU A 1 89 ? 9.705 1.034 16.734 1.00 94.81 89 GLU A N 1
ATOM 717 C CA . GLU A 1 89 ? 9.865 2.297 17.473 1.00 94.81 89 GLU A CA 1
ATOM 718 C C . GLU A 1 89 ? 8.639 3.210 17.283 1.00 94.81 89 GLU A C 1
ATOM 720 O O . GLU A 1 89 ? 8.338 4.040 18.147 1.00 94.81 89 GLU A O 1
ATOM 725 N N . ARG A 1 90 ? 7.917 3.031 16.167 1.00 96.31 90 ARG A N 1
ATOM 726 C CA . ARG A 1 90 ? 6.757 3.825 15.742 1.00 96.31 90 ARG A CA 1
ATOM 727 C C . ARG A 1 90 ? 5.429 3.151 16.066 1.00 96.31 90 ARG A C 1
ATOM 729 O O . ARG A 1 90 ? 4.510 3.847 16.474 1.00 96.31 90 ARG A O 1
ATOM 736 N N . PHE A 1 91 ? 5.327 1.839 15.896 1.00 97.50 91 PHE A N 1
ATOM 737 C CA . PHE A 1 91 ? 4.089 1.073 16.030 1.00 97.50 91 PHE A CA 1
ATOM 738 C C . PHE A 1 91 ? 4.225 0.020 17.124 1.00 97.50 91 PHE A C 1
ATOM 740 O O . PHE A 1 91 ? 5.252 -0.653 17.210 1.00 97.50 91 PHE A O 1
ATOM 747 N N . LEU A 1 92 ? 3.188 -0.129 17.953 1.00 92.56 92 LEU A N 1
ATOM 748 C CA . LEU A 1 92 ? 3.176 -1.148 19.008 1.00 92.56 92 LEU A CA 1
ATOM 749 C C . LEU A 1 92 ? 3.173 -2.568 18.425 1.00 92.56 92 LEU A C 1
ATOM 751 O O . LEU A 1 92 ? 3.838 -3.457 18.953 1.00 92.56 92 LEU A O 1
ATOM 755 N N . VAL A 1 93 ? 2.443 -2.759 17.326 1.00 96.31 93 VAL A N 1
ATOM 756 C CA . VAL A 1 93 ? 2.336 -4.033 16.621 1.00 96.31 93 VAL A CA 1
ATOM 757 C C . VAL A 1 93 ? 2.899 -3.867 15.216 1.00 96.31 93 VAL A C 1
ATOM 759 O O . VAL A 1 93 ? 2.419 -3.042 14.438 1.00 96.31 93 VAL A O 1
ATOM 762 N N . VAL A 1 94 ? 3.905 -4.677 14.889 1.00 97.69 94 VAL A N 1
ATOM 763 C CA . VAL A 1 94 ? 4.460 -4.797 13.539 1.00 97.69 94 VAL A CA 1
ATOM 764 C C . VAL A 1 94 ? 4.492 -6.271 13.167 1.00 97.69 94 VAL A C 1
ATOM 766 O O . VAL A 1 94 ? 5.062 -7.076 13.901 1.00 97.69 94 VAL A O 1
ATOM 769 N N . ASP A 1 95 ? 3.887 -6.614 12.035 1.00 98.19 95 ASP A N 1
ATOM 770 C CA . ASP A 1 95 ? 4.060 -7.915 11.397 1.00 98.19 95 ASP A CA 1
ATOM 771 C C . ASP A 1 95 ? 4.971 -7.745 10.185 1.00 98.19 95 ASP A C 1
ATOM 773 O O . ASP A 1 95 ? 4.600 -7.126 9.182 1.00 98.19 95 ASP A O 1
ATOM 777 N N . ASP A 1 96 ? 6.181 -8.283 10.296 1.00 97.56 96 ASP A N 1
ATOM 778 C CA . ASP A 1 96 ? 7.159 -8.327 9.219 1.00 97.56 96 ASP A CA 1
ATOM 779 C C . ASP A 1 96 ? 6.760 -9.420 8.210 1.00 97.56 96 ASP A C 1
ATOM 781 O O . ASP A 1 96 ? 7.433 -10.448 8.099 1.00 97.56 96 ASP A O 1
ATOM 785 N N . VAL A 1 97 ? 5.657 -9.219 7.477 1.00 98.19 97 VAL A N 1
ATOM 786 C CA . VAL A 1 97 ? 5.091 -10.193 6.518 1.00 98.19 97 VAL A CA 1
ATOM 787 C C . VAL A 1 97 ? 6.142 -10.677 5.524 1.00 98.19 97 VAL A C 1
ATOM 789 O O . VAL A 1 97 ? 6.159 -11.852 5.175 1.00 98.19 97 VAL A O 1
ATOM 792 N N . PHE A 1 98 ? 7.090 -9.827 5.128 1.00 94.56 98 PHE A N 1
ATOM 793 C CA . PHE A 1 98 ? 8.204 -10.217 4.255 1.00 94.56 98 PHE A CA 1
ATOM 794 C C . PHE A 1 98 ? 9.098 -11.349 4.793 1.00 94.56 98 PHE A C 1
ATOM 796 O O . PHE A 1 98 ? 9.825 -11.963 4.015 1.00 94.56 98 PHE A O 1
ATOM 803 N N . THR A 1 99 ? 9.056 -11.653 6.093 1.00 94.06 99 THR A N 1
ATOM 804 C CA . THR A 1 99 ? 9.843 -12.741 6.703 1.00 94.06 99 THR A CA 1
ATOM 805 C C . THR A 1 99 ? 9.215 -14.122 6.538 1.00 94.06 99 THR A C 1
ATOM 807 O O . THR A 1 99 ? 9.930 -15.120 6.615 1.00 94.06 99 THR A O 1
ATOM 810 N N . TRP A 1 100 ? 7.902 -14.198 6.305 1.00 96.38 100 TRP A N 1
ATOM 811 C CA . TRP A 1 100 ? 7.160 -15.464 6.240 1.00 96.38 100 TRP A CA 1
ATOM 812 C C . TRP A 1 100 ? 6.239 -15.584 5.021 1.00 96.38 100 TRP A C 1
ATOM 814 O O . TRP A 1 100 ? 5.933 -16.691 4.592 1.00 96.38 100 TRP A O 1
ATOM 824 N N . GLY A 1 101 ? 5.813 -14.464 4.445 1.00 95.75 101 GLY A N 1
ATOM 825 C CA . GLY A 1 101 ? 4.952 -14.379 3.266 1.00 95.75 101 GLY A CA 1
ATOM 826 C C . GLY A 1 101 ? 5.718 -14.387 1.946 1.00 95.75 101 GLY A C 1
ATOM 827 O O . GLY A 1 101 ? 5.148 -14.068 0.910 1.00 95.75 101 GLY A O 1
ATOM 828 N N . TRP A 1 102 ? 7.011 -14.693 1.969 1.00 90.75 102 TRP A N 1
ATOM 829 C CA . TRP A 1 102 ? 7.823 -14.783 0.766 1.00 90.75 102 TRP A CA 1
ATOM 830 C C . TRP A 1 102 ? 7.560 -16.094 0.027 1.00 90.75 102 TRP A C 1
ATOM 832 O O . TRP A 1 102 ? 7.685 -17.171 0.613 1.00 90.75 102 TRP A O 1
ATOM 842 N N . GLU A 1 103 ? 7.262 -16.027 -1.270 1.00 93.38 103 GLU A N 1
ATOM 843 C CA . GLU A 1 103 ? 7.152 -17.226 -2.102 1.00 93.38 103 GLU A CA 1
ATOM 844 C C . GLU A 1 103 ? 7.494 -16.981 -3.576 1.00 93.38 103 GLU A C 1
ATOM 846 O O . GLU A 1 103 ? 7.579 -15.847 -4.052 1.00 93.38 103 GLU A O 1
ATOM 851 N N . SER A 1 104 ? 7.721 -18.080 -4.300 1.00 93.62 104 SER A N 1
ATOM 852 C CA . SER A 1 104 ? 7.990 -18.057 -5.735 1.00 93.62 104 SER A CA 1
ATOM 853 C C . SER A 1 104 ? 6.686 -18.190 -6.519 1.00 93.62 104 SER A C 1
ATOM 855 O O . SER A 1 104 ? 6.032 -19.231 -6.477 1.00 93.62 104 SER A O 1
ATOM 857 N N . VAL A 1 105 ? 6.330 -17.144 -7.261 1.00 93.81 105 VAL A N 1
ATOM 858 C CA . VAL A 1 105 ? 5.192 -17.114 -8.183 1.00 93.81 105 VAL A CA 1
ATOM 859 C C . VAL A 1 105 ? 5.741 -17.227 -9.599 1.00 93.81 105 VAL A C 1
ATOM 861 O O . VAL A 1 105 ? 6.306 -16.277 -10.137 1.00 93.81 105 VAL A O 1
ATOM 864 N N . ASP A 1 106 ? 5.626 -18.419 -10.187 1.00 90.50 106 ASP A N 1
ATOM 865 C CA . ASP A 1 106 ? 6.184 -18.759 -11.504 1.00 90.50 106 ASP A CA 1
ATOM 866 C C . ASP A 1 106 ? 7.673 -18.388 -11.654 1.00 90.50 106 ASP A C 1
ATOM 868 O O . ASP A 1 106 ? 8.106 -17.833 -12.665 1.00 90.50 106 ASP A O 1
ATOM 872 N N . GLY A 1 107 ? 8.473 -18.678 -10.624 1.00 89.62 107 GLY A N 1
ATOM 873 C CA . GLY A 1 107 ? 9.917 -18.428 -10.625 1.00 89.62 107 GLY A CA 1
ATOM 874 C C . GLY A 1 107 ? 10.326 -17.015 -10.203 1.00 89.62 107 GLY A C 1
ATOM 875 O O . GLY A 1 107 ? 11.519 -16.771 -10.031 1.00 89.62 107 GLY A O 1
ATOM 876 N N . ILE A 1 108 ? 9.373 -16.107 -9.978 1.00 90.50 108 ILE A N 1
ATOM 877 C CA . ILE A 1 108 ? 9.631 -14.759 -9.460 1.00 90.50 108 ILE A CA 1
ATOM 878 C C . ILE A 1 108 ? 9.354 -14.741 -7.962 1.00 90.50 108 ILE A C 1
ATOM 880 O O . ILE A 1 108 ? 8.286 -15.137 -7.508 1.00 90.50 108 ILE A O 1
ATOM 884 N N . GLU A 1 109 ? 10.327 -14.283 -7.187 1.00 90.75 109 GLU A N 1
ATOM 885 C CA . GLU A 1 109 ? 10.239 -14.267 -5.732 1.00 90.75 109 GLU A CA 1
ATOM 886 C C . GLU A 1 109 ? 9.760 -12.909 -5.207 1.00 90.75 109 GLU A C 1
ATOM 888 O O . GLU A 1 109 ? 10.355 -11.877 -5.517 1.00 90.75 109 GLU A O 1
ATOM 893 N N . THR A 1 110 ? 8.692 -12.898 -4.410 1.00 93.69 110 THR A N 1
ATOM 894 C CA . THR A 1 110 ? 8.149 -11.681 -3.787 1.00 93.69 110 THR A CA 1
ATOM 895 C C . THR A 1 110 ? 7.252 -12.033 -2.596 1.00 93.69 110 THR A C 1
ATOM 897 O O . THR A 1 110 ? 7.035 -13.207 -2.299 1.00 93.69 110 THR A O 1
ATOM 900 N N . VAL A 1 111 ? 6.709 -11.015 -1.928 1.00 97.06 111 VAL A N 1
ATOM 901 C CA . VAL A 1 111 ? 5.525 -11.156 -1.074 1.00 97.06 111 VAL A CA 1
ATOM 902 C C . VAL A 1 111 ? 4.304 -10.854 -1.943 1.00 97.06 111 VAL A C 1
ATOM 904 O O . VAL A 1 111 ? 4.092 -9.693 -2.304 1.00 97.06 111 VAL A O 1
ATOM 907 N N . PRO A 1 112 ? 3.518 -11.859 -2.350 1.00 97.75 112 PRO A N 1
ATOM 908 C CA . PRO A 1 112 ? 2.339 -11.631 -3.172 1.00 97.75 112 PRO A CA 1
ATOM 909 C C . PRO A 1 112 ? 1.169 -11.074 -2.343 1.00 97.75 112 PRO A C 1
ATOM 911 O O . PRO A 1 112 ? 1.140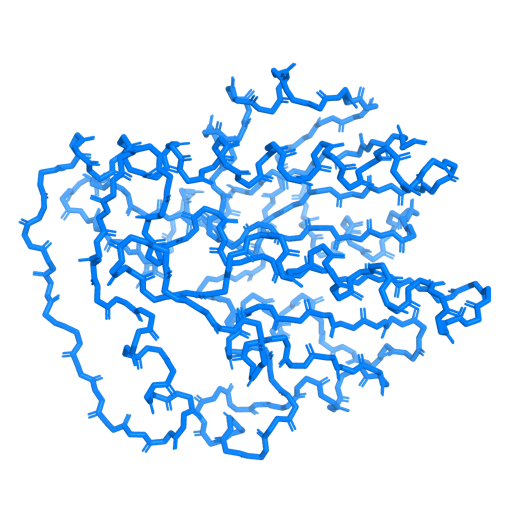 -11.216 -1.114 1.00 97.75 112 PRO A O 1
ATOM 914 N N . PRO A 1 113 ? 0.151 -10.478 -2.991 1.00 98.62 113 PRO A N 1
ATOM 915 C CA . PRO A 1 113 ? -0.900 -9.755 -2.277 1.00 98.62 113 PRO A CA 1
ATOM 916 C C . PRO A 1 113 ? -1.739 -10.659 -1.362 1.00 98.62 113 PRO A C 1
ATOM 918 O O . PRO A 1 113 ? -2.191 -10.223 -0.305 1.00 98.62 113 PRO A O 1
ATOM 921 N N . TRP A 1 114 ? -1.891 -11.946 -1.691 1.00 98.62 114 TRP A N 1
ATOM 922 C CA . TRP A 1 114 ? -2.635 -12.882 -0.845 1.00 98.62 114 TRP A CA 1
ATOM 923 C C . TRP A 1 114 ? -1.969 -13.165 0.507 1.00 98.62 114 TRP A C 1
ATOM 925 O O . TRP A 1 114 ? -2.681 -13.471 1.463 1.00 98.62 114 TRP A O 1
ATOM 935 N N . ARG A 1 115 ? -0.643 -13.012 0.631 1.00 98.69 115 ARG A N 1
ATOM 936 C CA . ARG A 1 115 ? 0.069 -13.136 1.918 1.00 98.69 115 ARG A CA 1
ATOM 937 C C . ARG A 1 115 ? -0.147 -11.924 2.810 1.00 98.69 115 ARG A C 1
ATOM 939 O O . ARG A 1 115 ? -0.292 -12.063 4.021 1.00 98.69 115 ARG A O 1
ATOM 946 N N . VAL A 1 116 ? -0.274 -10.742 2.212 1.00 98.75 116 VAL A N 1
ATOM 947 C CA . VAL A 1 116 ? -0.682 -9.535 2.939 1.00 98.75 116 VAL A CA 1
ATOM 948 C C . VAL A 1 116 ? -2.138 -9.661 3.399 1.00 98.75 116 VAL A C 1
ATOM 950 O O . VAL A 1 116 ? -2.429 -9.392 4.563 1.00 98.75 116 VAL A O 1
ATOM 953 N N . ASN A 1 117 ? -3.040 -10.180 2.555 1.00 98.75 117 ASN A N 1
ATOM 954 C CA . ASN A 1 117 ? -4.415 -10.493 2.968 1.00 98.75 117 ASN A CA 1
ATOM 955 C C . ASN A 1 117 ? -4.457 -11.520 4.112 1.00 98.75 117 ASN A C 1
ATOM 957 O O . ASN A 1 117 ? -5.239 -11.364 5.048 1.00 98.75 117 ASN A O 1
ATOM 961 N N . GLU A 1 118 ? -3.628 -12.569 4.058 1.00 98.62 118 GLU A N 1
ATOM 962 C CA . GLU A 1 118 ? -3.487 -13.559 5.136 1.00 98.62 118 GLU A CA 1
ATOM 963 C C . GLU A 1 118 ? -3.103 -12.889 6.466 1.00 98.62 118 GLU A C 1
ATOM 965 O O . GLU A 1 118 ? -3.734 -13.159 7.492 1.00 98.62 118 GLU A O 1
ATOM 970 N N . ALA A 1 119 ? -2.151 -11.950 6.441 1.00 98.56 119 ALA A N 1
ATOM 971 C CA . ALA A 1 119 ? -1.774 -11.168 7.617 1.00 98.56 119 ALA A CA 1
ATOM 972 C C . ALA A 1 119 ? -2.950 -10.329 8.144 1.00 98.56 119 ALA A C 1
ATOM 974 O O . ALA A 1 119 ? -3.231 -10.351 9.344 1.00 98.56 119 ALA A O 1
ATOM 975 N N . VAL A 1 120 ? -3.678 -9.631 7.261 1.00 98.44 120 VAL A N 1
ATOM 976 C CA . VAL A 1 120 ? -4.851 -8.828 7.655 1.00 98.44 120 VAL A CA 1
ATOM 977 C C . VAL A 1 120 ? -5.892 -9.700 8.351 1.00 98.44 120 VAL A C 1
ATOM 979 O O . VAL A 1 120 ? -6.340 -9.347 9.441 1.00 98.44 120 VAL A O 1
ATOM 982 N N . ARG A 1 121 ? -6.239 -10.857 7.775 1.00 97.75 121 ARG A N 1
ATOM 983 C CA . ARG A 1 121 ? -7.204 -11.801 8.366 1.00 97.75 121 ARG A CA 1
ATOM 984 C C . ARG A 1 121 ? -6.762 -12.252 9.752 1.00 97.75 121 ARG A C 1
ATOM 986 O O . ARG A 1 121 ? -7.535 -12.166 10.704 1.00 97.75 121 ARG A O 1
ATOM 993 N N . ARG A 1 122 ? -5.501 -12.675 9.880 1.00 97.38 122 ARG A N 1
ATOM 994 C CA . ARG A 1 122 ? -4.925 -13.113 11.156 1.00 97.38 122 ARG A CA 1
ATOM 995 C C . ARG A 1 122 ? -5.034 -12.022 12.218 1.00 97.38 122 ARG A C 1
ATOM 997 O O . ARG A 1 122 ? -5.530 -12.286 13.310 1.00 97.38 122 ARG A O 1
ATOM 1004 N N . TRP A 1 123 ? -4.592 -10.805 11.912 1.00 97.44 123 TRP A N 1
ATOM 1005 C CA . TRP A 1 123 ? -4.584 -9.719 12.891 1.00 97.44 123 TRP A CA 1
ATOM 1006 C C . TRP A 1 123 ? -5.973 -9.177 13.195 1.00 97.44 123 TRP A C 1
ATOM 1008 O O . TRP A 1 123 ? -6.232 -8.833 14.343 1.00 97.44 123 TRP A O 1
ATOM 1018 N N . ARG A 1 124 ? -6.914 -9.188 12.246 1.00 93.62 124 ARG A N 1
ATOM 1019 C CA . ARG A 1 124 ? -8.313 -8.851 12.547 1.00 93.62 124 ARG A CA 1
ATOM 1020 C C . ARG A 1 124 ? -8.943 -9.782 13.584 1.00 93.62 124 ARG A C 1
ATOM 1022 O O . ARG A 1 124 ? -9.797 -9.318 14.330 1.00 93.62 124 ARG A O 1
ATOM 1029 N N . CYS A 1 125 ? -8.525 -11.047 13.651 1.00 92.50 125 CYS A N 1
ATOM 1030 C CA . CYS A 1 125 ? -8.979 -11.983 14.683 1.00 92.50 125 CYS A CA 1
ATOM 1031 C C . CYS A 1 125 ? -8.285 -11.794 16.041 1.00 92.50 125 CYS A C 1
ATOM 1033 O O . CYS A 1 125 ? -8.831 -12.219 17.055 1.00 92.50 125 CYS A O 1
ATOM 1035 N N . LEU A 1 126 ? -7.078 -11.221 16.064 1.00 94.25 126 LEU A N 1
ATOM 1036 C CA . LEU A 1 126 ? -6.254 -11.095 17.274 1.00 94.25 126 LEU A CA 1
ATOM 1037 C C . LEU A 1 126 ? -6.364 -9.725 17.949 1.00 94.25 126 LEU A C 1
ATOM 1039 O O . LEU A 1 126 ? -6.125 -9.625 19.149 1.00 94.25 126 LEU A O 1
ATOM 1043 N N . LEU A 1 127 ? -6.662 -8.675 17.185 1.00 93.12 127 LEU A N 1
ATOM 1044 C CA . LEU A 1 127 ? -6.721 -7.308 17.691 1.00 93.12 127 LEU A CA 1
ATOM 1045 C C . LEU A 1 127 ? -8.054 -7.022 18.381 1.00 93.12 127 LEU A C 1
ATOM 1047 O O . LEU A 1 127 ? -9.121 -7.412 17.906 1.00 93.12 127 LEU A O 1
ATOM 1051 N N . GLU A 1 128 ? -7.974 -6.272 19.476 1.00 88.38 128 GLU A N 1
ATOM 1052 C CA . GLU A 1 128 ? -9.138 -5.744 20.182 1.00 88.38 128 GLU A CA 1
ATOM 1053 C C . GLU A 1 128 ? -9.885 -4.696 19.336 1.00 88.38 128 GLU A C 1
ATOM 1055 O O . GLU A 1 128 ? -9.367 -4.150 18.352 1.00 88.38 128 GLU A O 1
ATOM 1060 N N . GLU A 1 129 ? -11.126 -4.393 19.723 1.00 85.94 129 GLU A N 1
ATOM 1061 C CA . GLU A 1 129 ? -11.874 -3.291 19.117 1.00 85.94 129 GLU A CA 1
ATOM 1062 C C . GLU A 1 129 ? -11.116 -1.961 19.262 1.00 85.94 129 GLU A C 1
ATOM 1064 O O . GLU A 1 129 ? -10.475 -1.689 20.274 1.00 85.94 129 GLU A O 1
ATOM 1069 N N . GLY A 1 130 ? -11.188 -1.118 18.231 1.00 85.56 130 GLY A N 1
ATOM 1070 C CA . GLY A 1 130 ? -10.509 0.181 18.204 1.00 85.56 130 GLY A CA 1
ATOM 1071 C C . GLY A 1 130 ? -9.098 0.166 17.612 1.00 85.56 130 GLY A C 1
ATOM 1072 O O . GLY A 1 130 ? -8.618 1.231 17.229 1.00 85.56 130 GLY A O 1
ATOM 1073 N N . TYR A 1 131 ? -8.462 -1.000 17.440 1.00 95.25 131 TYR A N 1
ATOM 1074 C CA . TYR A 1 131 ? -7.213 -1.083 16.677 1.00 95.25 131 TYR A CA 1
ATOM 1075 C C . TYR A 1 131 ? -7.452 -0.927 15.177 1.00 95.25 131 TYR A C 1
ATOM 1077 O O . TYR A 1 131 ? -8.269 -1.633 14.569 1.00 95.25 131 TYR A O 1
ATOM 1085 N N . ARG A 1 132 ? -6.649 -0.053 14.578 1.00 97.38 132 ARG A N 1
ATOM 1086 C CA . ARG A 1 132 ? -6.558 0.164 13.139 1.00 97.38 132 ARG A CA 1
ATOM 1087 C C . ARG A 1 132 ? -5.461 -0.708 12.531 1.00 97.38 132 ARG A C 1
ATOM 1089 O O . ARG A 1 132 ? -4.464 -1.022 13.181 1.00 97.38 132 ARG A O 1
ATOM 1096 N N . ILE A 1 133 ? -5.622 -1.083 11.266 1.00 98.56 133 ILE A N 1
ATOM 1097 C CA . ILE A 1 133 ? 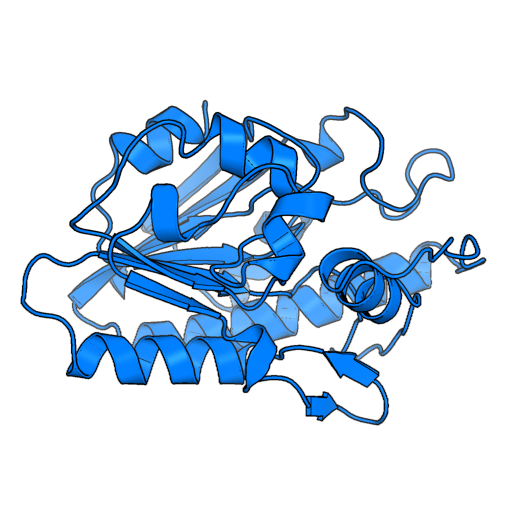-4.614 -1.844 10.517 1.00 98.56 133 ILE A CA 1
ATOM 1098 C C . ILE A 1 133 ? -4.063 -0.997 9.379 1.00 98.56 133 ILE A C 1
ATOM 1100 O O . ILE A 1 133 ? -4.822 -0.419 8.608 1.00 98.56 133 ILE A O 1
ATOM 1104 N N . ILE A 1 134 ? -2.743 -0.986 9.233 1.00 98.81 134 ILE A N 1
ATOM 1105 C CA . ILE A 1 134 ? -2.075 -0.610 7.991 1.00 98.81 134 ILE A CA 1
ATOM 1106 C C . ILE A 1 134 ? -1.555 -1.892 7.345 1.00 98.81 134 ILE A C 1
ATOM 1108 O O . ILE A 1 134 ? -0.795 -2.621 7.974 1.00 98.81 134 ILE A O 1
ATOM 1112 N N . ALA A 1 135 ? -1.941 -2.163 6.101 1.00 98.88 135 ALA A N 1
ATOM 1113 C CA . ALA A 1 135 ? -1.441 -3.294 5.326 1.00 98.88 135 ALA A CA 1
ATOM 1114 C C . ALA A 1 135 ? -0.698 -2.786 4.089 1.00 98.88 135 ALA A C 1
ATOM 1116 O O . ALA A 1 135 ? -1.288 -2.123 3.235 1.00 98.88 135 ALA A O 1
ATOM 1117 N N . HIS A 1 136 ? 0.597 -3.077 4.012 1.00 98.81 136 HIS A N 1
ATOM 1118 C CA . HIS A 1 136 ? 1.488 -2.575 2.973 1.00 98.81 136 HIS A CA 1
ATOM 1119 C C . HIS A 1 136 ? 1.847 -3.696 1.994 1.00 98.81 136 HIS A C 1
ATOM 1121 O O . HIS A 1 136 ? 2.598 -4.616 2.323 1.00 98.81 136 HIS A O 1
ATOM 1127 N N . TYR A 1 137 ? 1.270 -3.619 0.799 1.00 98.75 137 TYR A N 1
ATOM 1128 C CA . TYR A 1 137 ? 1.456 -4.558 -0.302 1.00 98.75 137 TYR A CA 1
ATOM 1129 C C . TYR A 1 137 ? 2.721 -4.233 -1.075 1.00 98.75 137 TYR A C 1
ATOM 1131 O O . TYR A 1 137 ? 3.003 -3.064 -1.284 1.00 98.75 137 TYR A O 1
ATOM 1139 N N . MET A 1 138 ? 3.409 -5.258 -1.582 1.00 96.81 138 MET A N 1
ATOM 1140 C CA . MET A 1 138 ? 4.519 -5.070 -2.521 1.00 96.81 138 MET A CA 1
ATOM 1141 C C . MET A 1 138 ? 4.058 -4.673 -3.922 1.00 96.81 138 MET A C 1
ATOM 1143 O O . MET A 1 138 ? 4.825 -4.112 -4.685 1.00 96.81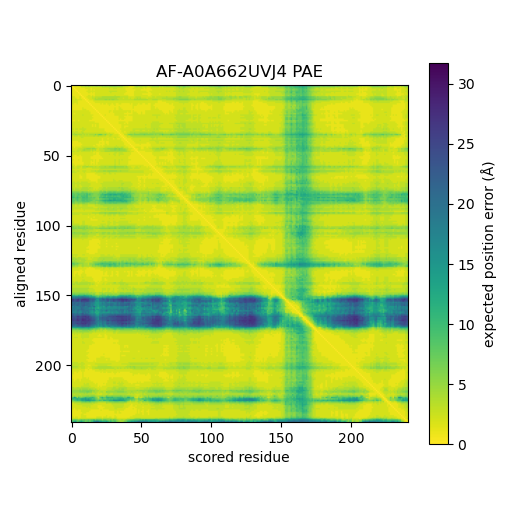 138 MET A O 1
ATOM 1147 N N . GLN A 1 139 ? 2.830 -5.003 -4.312 1.00 97.81 139 GLN A N 1
ATOM 1148 C CA . GLN A 1 139 ? 2.321 -4.701 -5.646 1.00 97.81 139 GLN A CA 1
ATOM 1149 C C . GLN A 1 139 ? 1.581 -3.351 -5.635 1.00 97.81 139 GLN A C 1
ATOM 1151 O O . GLN A 1 139 ? 0.848 -3.074 -4.680 1.00 97.81 139 GLN A O 1
ATOM 1156 N N . PRO A 1 140 ? 1.704 -2.526 -6.695 1.00 97.62 140 PRO A N 1
ATOM 1157 C CA . PRO A 1 140 ? 2.225 -2.845 -8.030 1.00 97.62 140 PRO A CA 1
ATOM 1158 C C . PRO A 1 140 ? 3.742 -2.747 -8.226 1.00 97.62 140 PRO A C 1
ATOM 1160 O O . PRO A 1 140 ? 4.188 -3.051 -9.339 1.00 97.62 140 PRO A O 1
ATOM 1163 N N . HIS A 1 141 ? 4.525 -2.357 -7.216 1.00 95.00 141 HIS A N 1
ATOM 1164 C CA . HIS A 1 141 ? 5.985 -2.346 -7.308 1.00 95.00 141 HIS A CA 1
ATOM 1165 C C . HIS A 1 141 ? 6.545 -3.706 -7.769 1.00 95.00 141 HIS A C 1
ATOM 1167 O O . HIS A 1 141 ? 5.917 -4.767 -7.694 1.00 95.00 141 HIS A O 1
ATOM 1173 N N . SER A 1 142 ? 7.745 -3.652 -8.335 1.00 89.88 142 SER A N 1
ATOM 1174 C CA . SER A 1 142 ? 8.472 -4.839 -8.766 1.00 89.88 142 SER A CA 1
ATOM 1175 C C . SER A 1 142 ? 8.861 -5.740 -7.578 1.00 89.88 142 SER A C 1
ATOM 1177 O O . SER A 1 142 ? 9.073 -5.246 -6.470 1.00 89.88 142 SER A O 1
ATOM 1179 N N . PRO A 1 143 ? 8.990 -7.062 -7.777 1.00 91.88 143 PRO A N 1
ATOM 1180 C CA . PRO A 1 143 ? 8.953 -7.802 -9.041 1.00 91.88 143 PRO A CA 1
ATOM 1181 C C . PRO A 1 143 ? 7.524 -8.001 -9.571 1.00 91.88 143 PRO A C 1
ATOM 1183 O O . PRO A 1 143 ? 6.570 -8.104 -8.800 1.00 91.88 143 PRO A O 1
ATOM 1186 N N . TYR A 1 144 ? 7.366 -8.058 -10.895 1.00 94.62 144 TYR A N 1
ATOM 1187 C CA . TYR A 1 144 ? 6.047 -8.119 -11.527 1.00 94.62 144 TYR A CA 1
ATOM 1188 C C . TYR A 1 144 ? 5.593 -9.569 -11.696 1.00 94.62 144 TYR A C 1
ATOM 1190 O O . TYR A 1 144 ? 6.145 -10.304 -12.518 1.00 94.62 144 TYR A O 1
ATOM 1198 N N . ILE A 1 145 ? 4.575 -9.964 -10.929 1.00 96.25 145 ILE A N 1
ATOM 1199 C CA . ILE A 1 145 ? 4.043 -11.338 -10.871 1.00 96.25 145 ILE A CA 1
ATOM 1200 C C . ILE A 1 145 ? 2.652 -11.482 -11.501 1.00 96.25 145 ILE A C 1
ATOM 1202 O O . ILE A 1 145 ? 2.056 -12.557 -11.456 1.00 96.25 145 ILE A O 1
ATOM 1206 N N . GLY A 1 146 ? 2.127 -10.404 -12.091 1.00 95.56 146 GLY A N 1
ATOM 1207 C CA . GLY A 1 146 ? 0.860 -10.418 -12.816 1.00 95.56 146 GLY A CA 1
ATOM 1208 C C . GLY A 1 146 ? 0.896 -11.277 -14.088 1.00 95.56 146 GLY A C 1
ATOM 1209 O O . GLY A 1 146 ? 1.803 -12.076 -14.330 1.00 95.56 146 GLY A O 1
ATOM 1210 N N . ARG A 1 147 ? -0.113 -11.095 -14.950 1.00 96.44 147 ARG A N 1
ATOM 1211 C CA . ARG A 1 147 ? -0.207 -11.797 -16.244 1.00 96.44 147 ARG A CA 1
ATOM 1212 C C . ARG A 1 147 ? 1.070 -11.643 -17.078 1.00 96.44 147 ARG A C 1
ATOM 1214 O O . ARG A 1 147 ? 1.564 -12.632 -17.614 1.00 96.44 147 ARG A O 1
ATOM 1221 N N . VAL A 1 148 ? 1.604 -10.424 -17.153 1.00 94.31 148 VAL A N 1
ATOM 1222 C CA . VAL A 1 148 ? 2.936 -10.162 -17.704 1.00 94.31 148 VAL A CA 1
ATOM 1223 C C . VAL A 1 148 ? 3.953 -10.189 -16.574 1.00 94.31 148 VAL A C 1
ATOM 1225 O O . VAL A 1 148 ? 3.886 -9.384 -15.645 1.00 94.31 148 VAL A O 1
ATOM 1228 N N . LYS A 1 149 ? 4.886 -11.135 -16.679 1.00 91.94 149 LYS A N 1
ATOM 1229 C CA . LYS A 1 149 ? 5.910 -11.407 -15.674 1.00 91.94 149 LYS A CA 1
ATOM 1230 C C . LYS A 1 149 ? 7.222 -10.758 -16.047 1.00 91.94 149 LYS A C 1
ATOM 1232 O O . LYS A 1 149 ? 7.686 -10.891 -17.179 1.00 91.94 149 LYS A O 1
ATOM 1237 N N . LEU A 1 150 ? 7.819 -10.068 -15.087 1.00 87.50 150 LEU A N 1
ATOM 1238 C CA . LEU A 1 150 ? 9.084 -9.384 -15.288 1.00 87.50 150 LEU A CA 1
ATOM 1239 C C . LEU A 1 150 ? 9.808 -9.244 -13.945 1.00 87.50 150 LEU A C 1
ATOM 1241 O O . LEU A 1 150 ? 9.356 -8.538 -13.045 1.00 87.50 150 LEU A O 1
ATOM 1245 N N . ASP A 1 151 ? 10.949 -9.916 -13.826 1.00 82.44 151 ASP A N 1
ATOM 1246 C CA . ASP A 1 151 ? 11.859 -9.756 -12.696 1.00 82.44 151 ASP A CA 1
ATOM 1247 C C . ASP A 1 151 ? 12.922 -8.719 -13.063 1.00 82.44 151 ASP A C 1
ATOM 1249 O O . ASP A 1 151 ? 13.811 -8.975 -13.877 1.00 82.44 151 ASP A O 1
ATOM 1253 N N . ILE A 1 152 ? 12.798 -7.522 -12.492 1.00 71.06 152 ILE A N 1
ATOM 1254 C CA . ILE A 1 152 ? 13.785 -6.452 -12.658 1.00 71.06 152 ILE A CA 1
ATOM 1255 C C . ILE A 1 152 ? 14.842 -6.428 -11.543 1.00 71.06 152 ILE A C 1
ATOM 1257 O O . ILE A 1 152 ? 15.601 -5.471 -11.448 1.00 71.06 152 ILE A O 1
ATOM 1261 N N . GLY A 1 153 ? 14.954 -7.494 -10.739 1.00 61.06 153 GLY A N 1
ATOM 1262 C CA . GLY A 1 153 ? 16.051 -7.702 -9.786 1.00 61.06 153 GLY A CA 1
ATOM 1263 C C . GLY A 1 153 ? 16.036 -6.795 -8.552 1.00 61.06 153 GLY A C 1
ATOM 1264 O O . GLY A 1 153 ? 16.919 -6.923 -7.701 1.00 61.06 153 GLY A O 1
ATOM 1265 N N . SER A 1 154 ? 15.029 -5.930 -8.428 1.00 59.03 154 SER A N 1
ATOM 1266 C CA . SER A 1 154 ? 14.944 -4.870 -7.420 1.00 59.03 154 SER A CA 1
ATOM 1267 C C . SER A 1 154 ? 14.735 -5.367 -5.994 1.00 59.03 154 SER A C 1
ATOM 1269 O O . SER A 1 154 ? 15.251 -4.826 -5.020 1.00 59.03 154 SER A O 1
ATOM 1271 N N . PHE A 1 155 ? 13.997 -6.460 -5.841 1.00 55.12 155 PHE A N 1
ATOM 1272 C CA . PHE A 1 155 ? 13.547 -6.868 -4.516 1.00 55.12 155 PHE A CA 1
ATOM 1273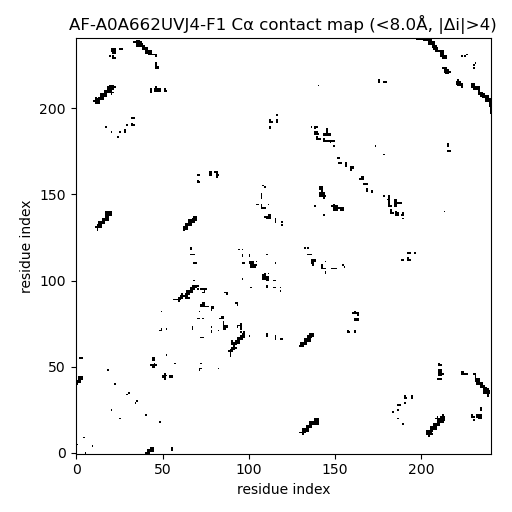 C C . PHE A 1 155 ? 14.526 -7.791 -3.792 1.00 55.12 155 PHE A C 1
ATOM 1275 O O . PHE A 1 155 ? 14.751 -7.637 -2.595 1.00 55.12 155 PHE A O 1
ATOM 1282 N N . LYS A 1 156 ? 15.207 -8.693 -4.516 1.00 57.91 156 LYS A N 1
ATOM 1283 C CA . LYS A 1 156 ? 16.335 -9.462 -3.951 1.00 57.91 156 LYS A CA 1
ATOM 1284 C C . LYS A 1 156 ? 17.448 -8.538 -3.480 1.00 57.91 156 LYS A C 1
ATOM 1286 O O . LYS A 1 156 ? 18.058 -8.787 -2.445 1.00 57.91 156 LYS A O 1
ATOM 1291 N N . ALA A 1 157 ? 17.693 -7.477 -4.239 1.00 60.84 157 ALA A N 1
ATOM 1292 C CA . ALA A 1 157 ? 18.608 -6.414 -3.878 1.00 60.84 157 ALA A CA 1
ATOM 1293 C C . ALA A 1 157 ? 18.152 -5.671 -2.616 1.00 60.84 157 ALA A C 1
ATOM 1295 O O . ALA A 1 157 ? 18.943 -5.561 -1.684 1.00 60.84 157 ALA A O 1
ATOM 1296 N N . ALA A 1 158 ? 16.887 -5.243 -2.551 1.00 60.09 158 ALA A N 1
ATOM 1297 C CA . ALA A 1 158 ? 16.306 -4.577 -1.385 1.00 60.09 158 ALA A CA 1
ATOM 1298 C C . ALA A 1 158 ? 16.360 -5.436 -0.113 1.00 60.09 158 ALA A C 1
ATOM 1300 O O . ALA A 1 158 ? 16.752 -4.938 0.939 1.00 60.09 158 ALA A O 1
ATOM 1301 N N . VAL A 1 159 ? 16.041 -6.734 -0.196 1.00 61.22 159 VAL A N 1
ATOM 1302 C CA . VAL A 1 159 ? 16.141 -7.670 0.939 1.00 61.22 159 VAL A CA 1
ATOM 1303 C C . VAL A 1 159 ? 17.588 -7.846 1.374 1.00 61.22 159 VAL A C 1
ATOM 1305 O O . VAL A 1 159 ? 17.892 -7.686 2.551 1.00 61.22 159 VAL A O 1
ATOM 1308 N N . LYS A 1 160 ? 18.500 -8.128 0.439 1.00 67.75 160 LYS A N 1
ATOM 1309 C CA . LYS A 1 160 ? 19.935 -8.233 0.739 1.00 67.75 160 LYS A CA 1
ATOM 1310 C C . LYS A 1 160 ? 20.451 -6.967 1.404 1.00 67.75 160 LYS A C 1
ATOM 1312 O O . LYS A 1 160 ? 21.113 -7.039 2.435 1.00 67.75 160 LYS A O 1
ATOM 1317 N N . GLN A 1 161 ? 20.065 -5.814 0.873 1.00 61.78 161 GLN A N 1
ATOM 1318 C CA . GLN A 1 161 ? 20.398 -4.521 1.440 1.00 61.78 161 GLN A CA 1
ATOM 1319 C C . GLN A 1 161 ? 19.820 -4.363 2.847 1.00 61.78 161 GLN A C 1
ATOM 1321 O O . GLN A 1 161 ? 20.576 -4.013 3.744 1.00 61.78 161 GLN A O 1
ATOM 1326 N N . ALA A 1 162 ? 18.535 -4.664 3.066 1.00 58.97 162 ALA A N 1
ATOM 1327 C CA . ALA A 1 162 ? 17.869 -4.626 4.373 1.00 58.97 162 ALA A CA 1
ATOM 1328 C C . ALA A 1 162 ? 18.490 -5.601 5.393 1.00 58.97 162 ALA A C 1
ATOM 1330 O O . ALA A 1 162 ? 18.480 -5.331 6.594 1.00 58.97 162 AL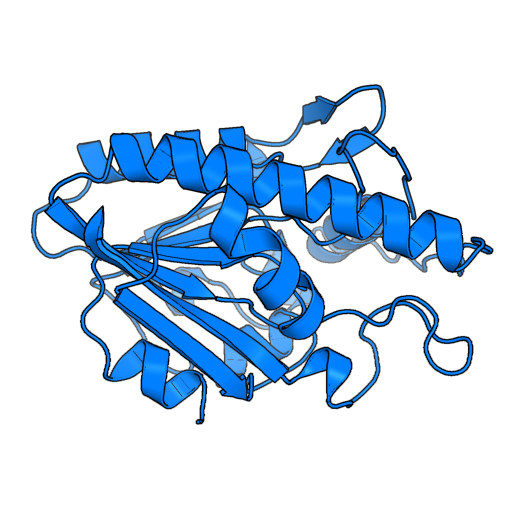A A O 1
ATOM 1331 N N . LEU A 1 163 ? 19.090 -6.695 4.919 1.00 65.69 163 LEU A N 1
ATOM 1332 C CA . LEU A 1 163 ? 19.868 -7.649 5.712 1.00 65.69 163 LEU A CA 1
ATOM 1333 C C . LEU A 1 163 ? 21.343 -7.235 5.896 1.00 65.69 163 LEU A C 1
ATOM 1335 O O . LEU A 1 163 ? 22.096 -7.931 6.576 1.00 65.69 163 LEU A O 1
ATOM 1339 N N . GLY A 1 164 ? 21.753 -6.079 5.365 1.00 56.22 164 GLY A N 1
ATOM 1340 C CA . GLY A 1 164 ? 23.088 -5.504 5.543 1.00 56.22 164 GLY A CA 1
ATOM 1341 C C . GLY A 1 164 ? 24.125 -5.923 4.497 1.00 56.22 164 GLY A C 1
ATOM 1342 O O . GLY A 1 164 ? 25.316 -5.681 4.698 1.00 56.22 164 GLY A O 1
ATOM 1343 N N . GLU A 1 165 ? 23.710 -6.530 3.386 1.00 59.41 165 GLU A N 1
ATOM 1344 C CA . GLU A 1 165 ? 24.586 -6.876 2.267 1.00 59.41 165 GLU A CA 1
ATOM 1345 C C . GLU A 1 165 ? 24.717 -5.710 1.271 1.00 59.41 165 GLU A C 1
ATOM 1347 O O . GLU A 1 165 ? 23.747 -5.043 0.910 1.00 59.41 165 GLU A O 1
ATOM 1352 N N . VAL A 1 166 ? 25.935 -5.470 0.775 1.00 48.16 166 VAL A N 1
ATOM 1353 C CA . VAL A 1 166 ? 26.188 -4.464 -0.267 1.00 48.16 166 VAL A CA 1
ATOM 1354 C C . VAL A 1 166 ? 25.776 -5.039 -1.621 1.00 48.16 166 VAL A C 1
ATOM 1356 O O . VAL A 1 166 ? 26.457 -5.910 -2.161 1.00 48.16 166 VAL A O 1
ATOM 1359 N N . PHE A 1 167 ? 24.684 -4.532 -2.192 1.00 49.31 167 PHE A N 1
ATOM 1360 C CA . PHE A 1 167 ? 24.219 -4.912 -3.525 1.00 49.31 167 PHE A CA 1
ATOM 1361 C C . PHE A 1 167 ? 23.983 -3.672 -4.392 1.00 49.31 167 PHE A C 1
ATOM 1363 O O . PHE A 1 167 ? 23.447 -2.668 -3.927 1.00 49.31 167 PHE A O 1
ATOM 1370 N N . ARG A 1 168 ? 24.407 -3.729 -5.659 1.00 46.41 168 ARG A N 1
ATOM 1371 C CA . ARG A 1 168 ? 24.199 -2.664 -6.646 1.00 46.41 168 ARG A CA 1
ATOM 1372 C C . ARG A 1 168 ? 23.435 -3.254 -7.818 1.00 46.41 168 ARG A C 1
ATOM 1374 O O . ARG A 1 168 ? 23.962 -4.116 -8.518 1.00 46.41 168 ARG A O 1
ATOM 1381 N N . GLU A 1 169 ? 22.204 -2.805 -8.011 1.00 48.78 169 GLU A N 1
ATOM 1382 C CA . GLU A 1 169 ? 21.370 -3.315 -9.092 1.00 48.78 169 GLU A CA 1
ATOM 1383 C C . GLU A 1 169 ? 21.918 -2.909 -10.464 1.00 48.78 169 GLU A C 1
ATOM 1385 O O . GLU A 1 169 ? 22.242 -1.733 -10.683 1.00 48.78 169 GLU A O 1
ATOM 1390 N N . PRO A 1 170 ? 22.028 -3.851 -11.415 1.00 47.84 170 PRO A N 1
ATOM 1391 C CA . PRO A 1 170 ? 22.212 -3.491 -12.809 1.00 47.84 170 PRO A CA 1
ATOM 1392 C C . PRO A 1 170 ? 20.949 -2.775 -13.298 1.00 47.84 170 PRO A C 1
ATOM 1394 O O . PRO A 1 170 ? 19.849 -3.254 -13.054 1.00 47.84 170 PRO A O 1
ATOM 1397 N N . LYS A 1 171 ? 21.092 -1.652 -14.017 1.00 53.50 171 LYS A N 1
ATOM 1398 C CA . LYS A 1 171 ? 19.949 -1.006 -14.681 1.00 53.50 171 LYS A CA 1
ATOM 1399 C C . LYS A 1 171 ? 19.369 -1.990 -15.700 1.00 53.50 171 LYS A C 1
ATOM 1401 O O . LYS A 1 171 ? 20.048 -2.271 -16.693 1.00 53.50 171 LYS A O 1
ATOM 1406 N N . PRO A 1 172 ? 18.161 -2.524 -15.485 1.00 56.38 172 PRO A N 1
ATOM 1407 C CA . PRO A 1 172 ? 17.614 -3.507 -16.393 1.00 56.38 172 PRO A CA 1
ATOM 1408 C C . PRO A 1 172 ? 17.241 -2.787 -17.692 1.00 56.38 172 PRO A C 1
ATOM 1410 O O . PRO A 1 172 ? 16.488 -1.813 -17.698 1.00 56.38 172 PRO A O 1
ATOM 1413 N N . MET A 1 173 ? 17.817 -3.234 -18.809 1.00 64.50 173 MET A N 1
ATOM 1414 C CA . MET A 1 173 ? 17.496 -2.699 -20.130 1.00 64.50 173 MET A CA 1
ATOM 1415 C C . MET A 1 173 ? 16.179 -3.325 -20.594 1.00 64.50 173 MET A C 1
ATOM 1417 O O . MET A 1 173 ? 16.167 -4.344 -21.281 1.00 64.50 173 MET A O 1
ATOM 1421 N N . VAL A 1 174 ? 15.063 -2.743 -20.164 1.00 74.31 174 VAL A N 1
ATOM 1422 C CA . VAL A 1 174 ? 13.714 -3.225 -20.483 1.00 74.31 174 VAL A CA 1
ATOM 1423 C C . VAL A 1 174 ? 13.027 -2.239 -21.418 1.00 74.31 174 VAL A C 1
ATOM 1425 O O . VAL A 1 174 ? 13.110 -1.024 -21.243 1.00 74.31 174 VAL A O 1
ATOM 1428 N N . ARG A 1 175 ? 12.306 -2.758 -22.417 1.00 84.69 175 ARG A N 1
ATOM 1429 C CA . ARG A 1 175 ? 11.418 -1.939 -23.252 1.00 84.69 175 ARG A CA 1
ATOM 1430 C C . ARG A 1 175 ? 10.338 -1.305 -22.371 1.00 84.69 175 ARG A C 1
ATOM 1432 O O . ARG A 1 175 ? 9.586 -2.028 -21.728 1.00 84.69 175 ARG A O 1
ATOM 1439 N N . HIS A 1 176 ? 10.210 0.022 -22.388 1.00 88.31 176 HIS A N 1
ATOM 1440 C CA . HIS A 1 176 ? 9.259 0.735 -21.519 1.00 88.31 176 HIS A CA 1
ATOM 1441 C C . HIS A 1 176 ? 7.801 0.278 -21.691 1.00 88.31 176 HIS A C 1
ATOM 1443 O O . HIS A 1 176 ? 7.033 0.308 -20.740 1.00 88.31 176 HIS A O 1
ATOM 1449 N N . GLU A 1 177 ? 7.411 -0.161 -22.891 1.00 89.81 177 GLU A N 1
ATOM 1450 C CA . GLU A 1 177 ? 6.084 -0.742 -23.145 1.00 89.81 177 GLU A CA 1
ATOM 1451 C C . GLU A 1 177 ? 5.851 -2.005 -22.310 1.00 89.81 177 GLU A C 1
ATOM 1453 O O . GLU A 1 177 ? 4.856 -2.087 -21.597 1.00 89.81 177 GLU A O 1
ATOM 1458 N N . LEU A 1 178 ? 6.811 -2.938 -22.327 1.00 92.25 178 LEU A N 1
ATOM 1459 C CA . LEU A 1 178 ? 6.747 -4.174 -21.547 1.00 92.25 178 LEU A CA 1
ATOM 1460 C C . LEU A 1 178 ? 6.753 -3.886 -20.041 1.00 92.25 178 LEU A C 1
ATOM 1462 O O . LEU A 1 178 ? 6.029 -4.529 -19.291 1.00 92.25 178 LEU A O 1
ATOM 1466 N N . LEU A 1 179 ? 7.541 -2.900 -19.601 1.00 92.62 179 LEU A N 1
ATOM 1467 C CA . LEU A 1 179 ? 7.569 -2.468 -18.203 1.00 92.62 179 LEU A CA 1
ATOM 1468 C C . LEU A 1 179 ? 6.206 -1.923 -17.751 1.00 92.62 179 LEU A C 1
ATOM 1470 O O . LEU A 1 179 ? 5.705 -2.325 -16.704 1.00 92.62 179 LEU A O 1
ATOM 1474 N N . ARG A 1 180 ? 5.593 -1.031 -18.540 1.00 95.19 180 ARG A N 1
ATOM 1475 C CA . ARG A 1 180 ? 4.260 -0.485 -18.238 1.00 95.19 180 ARG A CA 1
ATOM 1476 C C . ARG A 1 180 ? 3.195 -1.573 -18.236 1.00 95.19 180 ARG A C 1
ATOM 1478 O O . ARG A 1 180 ? 2.340 -1.567 -17.358 1.00 95.19 180 ARG A O 1
ATOM 1485 N N . GLU A 1 181 ? 3.261 -2.513 -19.173 1.00 96.31 181 GLU A N 1
ATOM 1486 C CA . GLU A 1 181 ? 2.335 -3.644 -19.226 1.00 96.31 181 GLU A CA 1
ATOM 1487 C C . GLU A 1 181 ? 2.484 -4.561 -18.002 1.00 96.31 181 GLU A C 1
ATOM 1489 O O . GLU A 1 181 ? 1.483 -4.919 -17.378 1.00 96.31 181 GLU A O 1
ATOM 1494 N N . ALA A 1 182 ? 3.719 -4.887 -17.608 1.00 96.31 182 ALA A N 1
ATOM 1495 C CA . ALA A 1 182 ? 4.009 -5.663 -16.404 1.00 96.31 182 ALA A CA 1
ATOM 1496 C C . ALA A 1 182 ? 3.505 -4.951 -15.139 1.00 96.31 182 ALA A C 1
ATOM 1498 O O . ALA A 1 182 ? 2.803 -5.560 -14.331 1.00 96.31 182 ALA A O 1
ATOM 1499 N N . TYR A 1 183 ? 3.776 -3.649 -15.010 1.00 97.38 183 TYR A N 1
ATOM 1500 C CA . TYR A 1 183 ? 3.281 -2.807 -13.920 1.00 97.38 183 TYR A CA 1
ATOM 1501 C C . TYR A 1 183 ? 1.748 -2.792 -13.851 1.00 97.38 183 TYR A C 1
ATOM 1503 O O . TYR A 1 183 ? 1.174 -3.036 -12.790 1.00 97.38 183 TYR A O 1
ATOM 1511 N N . MET A 1 184 ? 1.073 -2.572 -14.986 1.00 98.19 184 MET A N 1
ATOM 1512 C CA . MET A 1 184 ? -0.390 -2.610 -15.072 1.00 98.19 184 MET A CA 1
ATOM 1513 C C . MET A 1 184 ? -0.948 -3.966 -14.650 1.00 98.19 184 MET A C 1
ATOM 1515 O O . MET A 1 184 ? -1.867 -4.010 -13.840 1.00 98.19 184 MET A O 1
ATOM 1519 N N . CYS A 1 185 ? -0.380 -5.068 -15.145 1.00 98.12 185 CYS A N 1
ATOM 1520 C CA . CYS A 1 185 ? -0.813 -6.413 -14.768 1.00 98.12 185 CYS A CA 1
ATOM 1521 C C . CYS A 1 185 ? -0.624 -6.682 -13.267 1.00 98.12 185 CYS A C 1
ATOM 1523 O O . CYS A 1 185 ? -1.417 -7.402 -12.664 1.00 98.12 185 CYS A O 1
ATOM 1525 N N . ASN A 1 186 ? 0.422 -6.119 -12.661 1.00 98.19 186 ASN A N 1
ATOM 1526 C CA . ASN A 1 186 ? 0.690 -6.251 -11.231 1.00 98.19 186 ASN A CA 1
ATOM 1527 C C . ASN A 1 186 ? -0.286 -5.409 -10.392 1.00 98.19 186 ASN A C 1
ATOM 1529 O O . ASN A 1 186 ? -0.733 -5.849 -9.336 1.00 98.19 186 ASN A O 1
ATOM 1533 N N . LEU A 1 187 ? -0.671 -4.228 -10.886 1.00 98.75 187 LEU A N 1
ATOM 1534 C CA . LEU A 1 187 ? -1.719 -3.407 -10.279 1.00 98.75 187 LEU A CA 1
ATOM 1535 C C . LEU A 1 187 ? -3.097 -4.071 -10.385 1.00 98.75 187 LEU A C 1
ATOM 1537 O O . LEU A 1 187 ? -3.834 -4.084 -9.405 1.00 98.75 187 LEU A O 1
ATOM 1541 N N . GLU A 1 188 ? -3.435 -4.662 -11.536 1.00 98.75 188 GLU A N 1
ATOM 1542 C CA . GLU A 1 188 ? -4.653 -5.470 -11.710 1.00 98.75 188 GLU A CA 1
ATOM 1543 C C . GLU A 1 188 ? -4.706 -6.614 -10.685 1.00 98.75 188 GLU A C 1
ATOM 1545 O O . GLU A 1 188 ? -5.733 -6.811 -10.037 1.00 98.75 188 GLU A O 1
ATOM 1550 N N . LEU A 1 189 ? -3.586 -7.321 -10.489 1.00 98.75 189 LEU A N 1
ATOM 1551 C CA . LEU A 1 189 ? -3.469 -8.382 -9.489 1.00 98.75 189 LEU A CA 1
ATOM 1552 C C . LEU A 1 189 ? -3.695 -7.846 -8.067 1.00 98.75 189 LEU A C 1
ATOM 1554 O O . LEU A 1 189 ? -4.498 -8.404 -7.322 1.00 98.75 189 LEU A O 1
ATOM 1558 N N . ALA A 1 190 ? -3.028 -6.752 -7.690 1.00 98.75 190 ALA A N 1
ATOM 1559 C CA . ALA A 1 190 ? -3.200 -6.141 -6.373 1.00 98.75 190 ALA A CA 1
ATOM 1560 C C . ALA A 1 190 ? -4.658 -5.722 -6.130 1.00 98.75 190 ALA A C 1
ATOM 1562 O O . ALA A 1 190 ? -5.234 -6.055 -5.097 1.00 98.75 190 ALA A O 1
ATOM 1563 N N . LEU A 1 191 ? -5.282 -5.048 -7.101 1.00 98.81 191 LEU A N 1
ATOM 1564 C CA . LEU A 1 191 ? -6.672 -4.596 -7.012 1.00 98.81 191 LEU A CA 1
ATOM 1565 C C . LEU A 1 191 ? -7.667 -5.757 -6.922 1.00 98.81 191 LEU A C 1
ATOM 1567 O O . LEU A 1 191 ? -8.654 -5.637 -6.198 1.00 98.81 191 LEU A O 1
ATOM 1571 N N . GLN A 1 192 ? -7.406 -6.878 -7.601 1.00 98.75 192 GLN A N 1
ATOM 1572 C CA . GLN A 1 192 ? -8.209 -8.092 -7.456 1.00 98.75 192 GLN A CA 1
ATOM 1573 C C . GLN A 1 192 ? -8.192 -8.586 -6.004 1.00 98.75 192 GLN A C 1
ATOM 1575 O O . GLN A 1 192 ? -9.251 -8.763 -5.406 1.00 98.75 192 GLN A O 1
ATOM 1580 N N . TYR A 1 193 ? -7.009 -8.744 -5.411 1.00 98.75 193 TYR A N 1
ATOM 1581 C CA . TYR A 1 193 ? -6.889 -9.232 -4.036 1.00 98.75 193 TYR A CA 1
ATOM 1582 C C . TYR A 1 193 ? -7.364 -8.220 -2.992 1.00 98.75 193 TYR A C 1
ATOM 1584 O O . TYR A 1 193 ? -7.896 -8.624 -1.958 1.00 98.75 193 TYR A O 1
ATOM 1592 N N . VAL A 1 194 ? -7.238 -6.917 -3.258 1.00 98.69 194 VAL A N 1
ATOM 1593 C CA . VAL A 1 194 ? -7.885 -5.884 -2.439 1.00 98.69 194 VAL A CA 1
ATOM 1594 C C . VAL A 1 194 ? -9.402 -6.045 -2.502 1.00 98.69 194 VAL A C 1
ATOM 1596 O O . VAL A 1 194 ? -10.042 -6.054 -1.457 1.00 98.69 194 VAL A O 1
ATOM 1599 N N . SER A 1 195 ? -9.984 -6.223 -3.691 1.00 98.38 195 SER A N 1
ATOM 1600 C CA . SER A 1 195 ? -11.429 -6.432 -3.859 1.00 98.38 195 SER A CA 1
ATOM 1601 C C . SER A 1 195 ? -11.922 -7.662 -3.087 1.00 98.38 195 SER A C 1
ATOM 1603 O O . SER A 1 195 ? -12.909 -7.576 -2.357 1.00 98.38 195 SER A O 1
ATOM 1605 N N . GLU A 1 196 ? -11.188 -8.777 -3.160 1.00 98.19 196 GLU A N 1
ATOM 1606 C CA . GLU A 1 196 ? -11.473 -9.987 -2.378 1.00 98.19 196 GLU A CA 1
ATOM 1607 C C . GLU A 1 196 ? -11.421 -9.718 -0.866 1.00 98.19 196 GLU A C 1
ATOM 1609 O O . GLU A 1 196 ? -12.338 -10.103 -0.141 1.00 98.19 196 GLU A O 1
ATOM 1614 N N . LEU A 1 197 ? -10.396 -9.002 -0.388 1.00 98.38 197 LEU A N 1
ATOM 1615 C CA . LEU A 1 197 ? -10.267 -8.647 1.026 1.00 98.38 197 LEU A CA 1
ATOM 1616 C C . LEU A 1 197 ? -11.418 -7.752 1.505 1.00 98.38 197 LEU A C 1
ATOM 1618 O O . LEU A 1 197 ? -11.913 -7.938 2.615 1.00 98.38 197 LEU A O 1
ATOM 1622 N N . LEU A 1 198 ? -11.878 -6.801 0.685 1.00 97.75 198 LEU A N 1
ATOM 1623 C CA . LEU A 1 198 ? -12.987 -5.915 1.055 1.00 97.75 198 LEU A CA 1
ATOM 1624 C C . LEU A 1 198 ? -14.283 -6.686 1.337 1.00 97.75 198 LEU A C 1
ATOM 1626 O O . LEU A 1 198 ? -15.036 -6.287 2.218 1.00 97.75 198 LEU A O 1
ATOM 1630 N N . VAL A 1 199 ? -14.528 -7.821 0.672 1.00 96.75 199 VAL A N 1
ATOM 1631 C CA . VAL A 1 199 ? -15.700 -8.670 0.964 1.00 96.75 199 VAL A CA 1
ATOM 1632 C C . VAL A 1 199 ? -15.683 -9.185 2.407 1.00 96.75 199 VAL A C 1
ATOM 1634 O O . VAL A 1 199 ? -16.741 -9.343 3.019 1.00 96.75 199 VAL A O 1
ATOM 1637 N N . GLU A 1 200 ? -14.497 -9.432 2.957 1.00 95.38 200 GLU A N 1
ATOM 1638 C CA . GLU A 1 200 ? -14.297 -9.903 4.330 1.00 95.38 200 GLU A CA 1
ATOM 1639 C C . GLU A 1 200 ? -14.259 -8.753 5.345 1.00 95.38 200 GLU A C 1
ATOM 1641 O O . GLU A 1 200 ? -14.563 -8.952 6.519 1.00 95.38 200 GLU A O 1
ATOM 1646 N N . LEU A 1 201 ? -13.938 -7.539 4.893 1.00 95.50 201 LEU A N 1
ATOM 1647 C CA . LEU A 1 201 ? -13.905 -6.325 5.709 1.00 95.50 201 LEU A CA 1
ATOM 1648 C C . LEU A 1 201 ? -15.262 -5.604 5.781 1.00 95.50 201 LEU A C 1
ATOM 1650 O O . LEU A 1 201 ? -15.306 -4.429 6.139 1.00 95.50 201 LEU A O 1
ATOM 1654 N N . ARG A 1 202 ? -16.375 -6.281 5.475 1.00 94.00 202 ARG A N 1
ATOM 1655 C CA . ARG A 1 202 ? -17.715 -5.674 5.494 1.00 94.00 202 ARG A CA 1
ATOM 1656 C C . ARG A 1 202 ? -18.009 -4.935 6.796 1.00 94.00 202 ARG A C 1
ATOM 1658 O O . ARG A 1 202 ? -17.924 -5.510 7.880 1.00 94.00 202 ARG A O 1
ATOM 1665 N N . GLY A 1 203 ? -18.409 -3.673 6.676 1.00 92.44 203 GLY A N 1
ATOM 1666 C CA . GLY A 1 203 ? -18.710 -2.794 7.807 1.00 92.44 203 GLY A CA 1
ATOM 1667 C C . GLY A 1 203 ? -17.520 -1.985 8.331 1.00 92.44 203 GLY A C 1
ATOM 1668 O O . GLY A 1 203 ? -17.735 -1.080 9.139 1.00 92.44 203 GLY A O 1
ATOM 1669 N N . TYR A 1 204 ? -16.300 -2.241 7.850 1.00 94.56 204 TYR A N 1
ATOM 1670 C CA . TYR A 1 204 ? -15.127 -1.419 8.142 1.00 94.56 204 TYR A CA 1
ATOM 1671 C C . TYR A 1 204 ? -14.970 -0.279 7.129 1.00 94.56 204 TYR A C 1
ATOM 1673 O O . TYR A 1 204 ? -15.311 -0.388 5.947 1.00 94.56 204 TYR A O 1
ATOM 1681 N N . LYS A 1 205 ? -14.403 0.836 7.588 1.00 96.75 205 LYS A N 1
ATOM 1682 C CA . LYS A 1 205 ? -13.971 1.941 6.729 1.00 96.75 205 LYS A CA 1
ATOM 1683 C C . LYS A 1 205 ? -12.583 1.641 6.204 1.00 96.75 205 LYS A C 1
ATOM 1685 O O . LYS A 1 205 ? -11.637 1.535 6.989 1.00 96.75 205 LYS A O 1
ATOM 1690 N N . VAL A 1 206 ? -12.451 1.553 4.888 1.00 98.31 206 VAL A N 1
ATOM 1691 C CA . VAL A 1 206 ? -11.175 1.221 4.260 1.00 98.31 206 VAL A CA 1
ATOM 1692 C C . VAL A 1 206 ? -10.708 2.383 3.394 1.00 98.31 206 VAL A C 1
ATOM 1694 O O . VAL A 1 206 ? -11.474 2.951 2.616 1.00 98.31 206 VAL A O 1
ATOM 1697 N N . ALA A 1 207 ? -9.438 2.747 3.539 1.00 98.62 207 ALA A N 1
ATOM 1698 C CA . ALA A 1 207 ? -8.761 3.675 2.646 1.00 98.62 207 ALA A CA 1
ATOM 1699 C C . ALA A 1 207 ? -7.686 2.924 1.852 1.00 98.62 207 ALA A C 1
ATOM 1701 O O . ALA A 1 207 ? -6.968 2.099 2.412 1.00 98.62 207 ALA A O 1
ATOM 1702 N N . VAL A 1 208 ? -7.562 3.212 0.558 1.00 98.81 208 VAL A N 1
ATOM 1703 C CA . VAL A 1 208 ? -6.521 2.671 -0.325 1.00 98.81 208 VAL A CA 1
ATOM 1704 C C . VAL A 1 208 ? -5.656 3.822 -0.827 1.00 98.81 208 VAL A C 1
ATOM 1706 O O . VAL A 1 208 ? -6.165 4.820 -1.345 1.00 98.81 208 VAL A O 1
ATOM 1709 N N . THR A 1 209 ? -4.343 3.701 -0.667 1.00 98.81 209 THR A N 1
ATOM 1710 C CA . THR A 1 209 ? -3.372 4.712 -1.095 1.00 98.81 209 THR A CA 1
ATOM 1711 C C . THR A 1 209 ? -2.062 4.068 -1.547 1.00 98.81 209 THR A C 1
ATOM 1713 O O . THR A 1 209 ? -1.974 2.850 -1.676 1.00 98.81 209 THR A O 1
ATOM 1716 N N . SER A 1 210 ? -1.054 4.892 -1.808 1.00 98.75 210 SER A N 1
ATOM 1717 C CA . SER A 1 210 ? 0.303 4.473 -2.147 1.00 98.75 210 SER A CA 1
ATOM 1718 C C . SER A 1 210 ? 1.318 5.214 -1.296 1.00 98.75 210 SER A C 1
ATOM 1720 O O . SER A 1 210 ? 1.076 6.364 -0.936 1.00 98.75 210 SER A O 1
ATOM 1722 N N . ASP A 1 211 ? 2.465 4.621 -1.010 1.00 98.31 211 ASP A N 1
ATOM 1723 C CA . ASP A 1 211 ? 3.575 5.323 -0.373 1.00 98.31 211 ASP A CA 1
ATOM 1724 C C . ASP A 1 211 ? 4.217 6.350 -1.326 1.00 98.31 211 ASP A C 1
ATOM 1726 O O . ASP A 1 211 ? 4.399 7.518 -0.973 1.00 98.31 211 ASP A O 1
ATOM 1730 N N . HIS A 1 212 ? 4.473 5.960 -2.570 1.00 98.19 212 HIS A N 1
ATOM 1731 C CA . HIS A 1 212 ? 4.959 6.817 -3.653 1.00 98.19 212 HIS A CA 1
ATOM 1732 C C . HIS A 1 212 ? 4.488 6.295 -5.022 1.00 98.19 212 HIS A C 1
ATOM 1734 O O . HIS A 1 212 ? 3.615 5.440 -5.105 1.00 98.19 212 HIS A O 1
ATOM 1740 N N . GLY A 1 213 ? 4.991 6.849 -6.121 1.00 97.31 213 GLY A N 1
ATOM 1741 C CA . GLY A 1 213 ? 4.769 6.317 -7.471 1.00 97.31 213 GLY A CA 1
ATOM 1742 C C . GLY A 1 213 ? 6.032 5.698 -8.069 1.00 97.31 213 GLY A C 1
ATOM 1743 O O . GLY A 1 213 ? 6.991 5.433 -7.354 1.00 97.31 213 GLY A O 1
ATOM 1744 N N . GLU A 1 214 ? 6.054 5.490 -9.384 1.00 95.12 214 GLU A N 1
ATOM 1745 C CA . GLU A 1 214 ? 7.156 4.805 -10.074 1.00 95.12 214 GLU A CA 1
ATOM 1746 C C . GLU A 1 214 ? 7.439 5.449 -11.438 1.00 95.12 214 GLU A C 1
ATOM 1748 O O . GLU A 1 214 ? 6.500 5.786 -12.171 1.00 95.12 214 GLU A O 1
ATOM 1753 N N . LEU A 1 215 ? 8.712 5.596 -11.823 1.00 94.06 215 LEU A N 1
ATOM 1754 C CA . LEU A 1 215 ? 9.036 5.939 -13.211 1.00 94.06 215 LEU A CA 1
ATOM 1755 C C . LEU A 1 215 ? 9.013 4.662 -14.051 1.00 94.06 215 LEU A C 1
ATOM 1757 O O . LEU A 1 215 ? 9.676 3.671 -13.747 1.00 94.06 215 LEU A O 1
ATOM 1761 N N . LEU A 1 216 ? 8.261 4.701 -15.144 1.00 92.75 216 LEU A N 1
ATOM 1762 C CA . LEU A 1 216 ? 7.992 3.581 -16.043 1.00 92.75 216 LEU A CA 1
ATOM 1763 C C . LEU A 1 216 ? 8.494 3.877 -17.468 1.00 92.75 216 LEU A C 1
ATOM 1765 O O . LEU A 1 216 ? 7.941 3.383 -18.454 1.00 92.75 216 LEU A O 1
ATOM 1769 N N . GLY A 1 217 ? 9.531 4.710 -17.595 1.00 89.75 217 GLY A N 1
ATOM 1770 C CA . GLY A 1 217 ? 10.162 5.092 -18.860 1.00 89.75 217 GLY A CA 1
ATOM 1771 C C . GLY A 1 217 ? 10.059 6.578 -19.213 1.00 89.75 217 GLY A C 1
ATOM 1772 O O . GLY A 1 217 ? 10.422 6.961 -20.330 1.00 89.75 217 GLY A O 1
ATOM 1773 N N . GLU A 1 218 ? 9.547 7.429 -18.321 1.00 91.12 218 GLU A N 1
ATOM 1774 C CA . GLU A 1 218 ? 9.456 8.878 -18.521 1.00 91.12 218 GLU A CA 1
ATOM 1775 C C . GLU A 1 218 ? 10.852 9.478 -18.713 1.00 91.12 218 GLU A C 1
ATOM 1777 O O . GLU A 1 218 ? 11.721 9.396 -17.841 1.00 91.12 218 GLU A O 1
ATOM 1782 N N . ASN A 1 219 ? 11.078 10.099 -19.872 1.00 87.06 219 ASN A N 1
ATOM 1783 C CA . ASN A 1 219 ? 12.379 10.649 -20.270 1.00 87.06 219 ASN A CA 1
ATOM 1784 C C . ASN A 1 219 ? 13.528 9.624 -20.200 1.00 87.06 219 ASN A C 1
ATOM 1786 O O . ASN A 1 219 ? 14.668 9.981 -19.910 1.00 87.06 219 ASN A O 1
ATOM 1790 N N . GLY A 1 220 ? 13.230 8.340 -20.431 1.00 84.38 220 GLY A N 1
ATOM 1791 C CA . GLY A 1 220 ? 14.225 7.266 -20.358 1.00 84.38 220 GLY A CA 1
ATOM 1792 C C . GLY A 1 220 ? 14.588 6.830 -18.937 1.00 84.38 220 GLY A C 1
ATOM 1793 O O . GLY A 1 220 ? 15.577 6.120 -18.760 1.00 84.38 220 GLY A O 1
ATOM 1794 N N . ARG A 1 221 ? 13.827 7.261 -17.925 1.00 85.12 221 ARG A N 1
ATOM 1795 C CA . ARG A 1 221 ? 14.058 6.920 -16.517 1.00 85.12 221 ARG A CA 1
ATOM 1796 C C . ARG A 1 221 ? 13.095 5.832 -16.050 1.00 85.12 221 ARG A C 1
ATOM 1798 O O . ARG A 1 221 ? 11.933 5.813 -16.442 1.00 85.12 221 ARG A O 1
ATOM 1805 N N . VAL A 1 222 ? 13.602 4.953 -15.193 1.00 87.12 222 VAL A N 1
ATOM 1806 C CA . VAL A 1 222 ? 12.874 3.864 -14.532 1.00 87.12 222 VAL A CA 1
ATOM 1807 C C . VAL A 1 222 ? 13.291 3.853 -13.065 1.00 87.12 222 VAL A C 1
ATOM 1809 O O . VAL A 1 222 ? 14.449 4.171 -12.773 1.00 87.12 222 VAL A O 1
ATOM 1812 N N . GLY A 1 223 ? 12.386 3.488 -12.162 1.00 86.25 223 GLY A N 1
ATOM 1813 C CA . GLY A 1 223 ? 12.664 3.511 -10.730 1.00 86.25 223 GLY A CA 1
ATOM 1814 C C . GLY A 1 223 ? 12.237 4.830 -10.080 1.00 86.25 223 GLY A C 1
ATOM 1815 O O . GLY A 1 223 ? 11.650 5.714 -10.703 1.00 86.25 223 GLY A O 1
ATOM 1816 N N . HIS A 1 224 ? 12.591 4.989 -8.813 1.00 86.00 224 HIS A N 1
ATOM 1817 C CA . HIS A 1 224 ? 12.031 6.039 -7.964 1.00 86.00 224 HIS A CA 1
ATOM 1818 C C . HIS A 1 224 ? 13.117 6.792 -7.170 1.00 86.00 224 HIS A C 1
ATOM 1820 O O . HIS A 1 224 ? 12.928 7.223 -6.035 1.00 86.00 224 HIS A O 1
ATOM 1826 N N . LEU A 1 225 ? 14.288 6.966 -7.794 1.00 77.38 225 LEU A N 1
ATOM 1827 C CA . LEU A 1 225 ? 15.453 7.664 -7.228 1.00 77.38 225 LEU A CA 1
ATOM 1828 C C . LEU A 1 225 ? 15.482 9.178 -7.535 1.00 77.38 225 LEU A C 1
ATOM 1830 O O . LEU A 1 225 ? 16.543 9.797 -7.463 1.00 77.38 225 LEU A O 1
ATOM 1834 N N . ASP A 1 226 ? 14.348 9.766 -7.917 1.00 79.44 226 ASP A N 1
ATOM 1835 C CA . ASP A 1 226 ? 14.205 11.171 -8.331 1.00 79.44 226 ASP A CA 1
ATOM 1836 C C . ASP A 1 226 ? 13.036 11.840 -7.571 1.00 79.44 226 ASP A C 1
ATOM 1838 O O . ASP A 1 226 ? 12.344 11.181 -6.794 1.00 79.44 226 ASP A O 1
ATOM 1842 N N . ASP A 1 227 ? 12.781 13.132 -7.793 1.00 86.44 227 ASP A N 1
ATOM 1843 C CA . ASP A 1 227 ? 11.571 13.821 -7.318 1.00 86.44 227 ASP A CA 1
ATOM 1844 C C . ASP A 1 227 ? 10.766 14.330 -8.519 1.00 86.44 227 ASP A C 1
ATOM 1846 O O . ASP A 1 227 ? 11.205 15.187 -9.286 1.00 86.44 227 ASP A O 1
ATOM 1850 N N . SER A 1 228 ? 9.577 13.764 -8.718 1.00 92.94 228 SER A N 1
ATOM 1851 C CA . SER A 1 228 ? 8.702 14.105 -9.842 1.00 92.94 228 SER A CA 1
ATOM 1852 C C . SER A 1 228 ? 7.230 13.890 -9.486 1.00 92.94 228 SER A C 1
ATOM 1854 O O . SER A 1 228 ? 6.926 13.144 -8.548 1.00 92.94 228 SER A O 1
ATOM 1856 N N . PRO A 1 229 ? 6.288 14.516 -10.214 1.00 94.62 229 PRO A N 1
ATOM 1857 C CA . PRO A 1 229 ? 4.862 14.273 -10.017 1.00 94.62 229 PRO A CA 1
ATOM 1858 C C . PRO A 1 229 ? 4.487 12.789 -10.112 1.00 94.62 229 PRO A C 1
ATOM 1860 O O . PRO A 1 229 ? 3.678 12.329 -9.312 1.00 94.62 229 PRO A O 1
ATOM 1863 N N . GLU A 1 230 ? 5.109 12.030 -11.014 1.00 96.19 230 GLU A N 1
ATOM 1864 C CA . GLU A 1 230 ? 4.895 10.589 -11.187 1.00 96.19 230 GLU A CA 1
ATOM 1865 C C . GLU A 1 230 ? 5.277 9.779 -9.945 1.00 96.19 230 GLU A C 1
ATOM 1867 O O . GLU A 1 230 ? 4.706 8.717 -9.721 1.00 96.19 230 GLU A O 1
ATOM 1872 N N . LEU A 1 231 ? 6.205 10.288 -9.128 1.00 96.50 231 LEU A N 1
ATOM 1873 C CA . LEU A 1 231 ? 6.664 9.661 -7.887 1.00 96.50 231 LEU A CA 1
ATOM 1874 C C . LEU A 1 231 ? 5.928 10.170 -6.644 1.00 96.50 231 LEU A C 1
ATOM 1876 O O . LEU A 1 231 ? 5.927 9.505 -5.612 1.00 96.50 231 LEU A O 1
ATOM 1880 N N . ARG A 1 232 ? 5.319 11.357 -6.703 1.00 97.50 232 ARG A N 1
ATOM 1881 C CA . ARG A 1 232 ? 4.755 12.029 -5.521 1.00 97.50 232 ARG A CA 1
ATOM 1882 C C . ARG A 1 232 ? 3.240 12.149 -5.542 1.00 97.50 232 ARG A C 1
ATOM 1884 O O . ARG A 1 232 ? 2.652 12.343 -4.483 1.00 97.50 232 ARG A O 1
ATOM 1891 N N . VAL A 1 233 ? 2.594 12.061 -6.702 1.00 98.31 233 VAL A N 1
ATOM 1892 C CA . VAL A 1 233 ? 1.133 12.121 -6.813 1.00 98.31 233 VAL A CA 1
ATOM 1893 C C . VAL A 1 233 ? 0.572 10.702 -6.744 1.00 98.31 233 VAL A C 1
ATOM 1895 O O . VAL A 1 233 ? 0.689 9.919 -7.685 1.00 98.31 233 VAL A O 1
ATOM 1898 N N . VAL A 1 234 ? -0.065 10.392 -5.620 1.00 98.62 234 VAL A N 1
ATOM 1899 C CA . VAL A 1 234 ? -0.541 9.052 -5.257 1.00 98.62 234 VAL A CA 1
ATOM 1900 C C . VAL A 1 234 ? -2.070 9.007 -5.159 1.00 98.62 234 VAL A C 1
ATOM 1902 O O . VAL A 1 234 ? -2.703 10.049 -4.938 1.00 98.62 234 VAL A O 1
ATOM 1905 N N . PRO A 1 235 ? -2.703 7.835 -5.348 1.00 98.56 235 PRO A N 1
ATOM 1906 C CA . PRO A 1 235 ? -4.142 7.703 -5.171 1.00 98.56 235 PRO A CA 1
ATOM 1907 C C . PRO A 1 235 ? -4.537 7.849 -3.696 1.00 98.56 235 PRO A C 1
ATOM 1909 O O . PRO A 1 235 ? -3.791 7.481 -2.789 1.00 98.56 235 PRO A O 1
ATOM 1912 N N . TRP A 1 236 ? -5.740 8.358 -3.461 1.00 98.62 236 TRP A N 1
ATOM 1913 C CA . TRP A 1 236 ? -6.451 8.254 -2.192 1.00 98.62 236 TRP A CA 1
ATOM 1914 C C . TRP A 1 236 ? -7.900 7.882 -2.485 1.00 98.62 236 TRP A C 1
ATOM 1916 O O . TRP A 1 236 ? -8.659 8.688 -3.036 1.00 98.62 236 TRP A O 1
ATOM 1926 N N . LEU A 1 237 ? -8.262 6.649 -2.151 1.00 98.50 237 LEU A N 1
ATOM 1927 C CA . LEU A 1 237 ? -9.586 6.084 -2.365 1.00 98.50 237 LEU A CA 1
ATOM 1928 C C . LEU A 1 237 ? -10.191 5.700 -1.015 1.00 98.50 237 LEU A C 1
ATOM 1930 O O . LEU A 1 237 ? -9.612 4.903 -0.287 1.00 98.50 237 LEU A O 1
ATOM 1934 N N . GLU A 1 238 ? -11.366 6.229 -0.706 1.00 98.25 238 GLU A N 1
ATOM 1935 C CA . GLU A 1 238 ? -12.176 5.807 0.437 1.00 98.25 238 GLU A CA 1
ATOM 1936 C C . GLU A 1 238 ? -13.266 4.858 -0.062 1.00 98.25 238 GLU A C 1
ATOM 1938 O O . GLU A 1 238 ? -13.974 5.166 -1.031 1.00 98.25 238 GLU A O 1
ATOM 1943 N N . VAL A 1 239 ? -13.397 3.708 0.596 1.00 95.31 239 VAL A N 1
ATOM 1944 C CA . VAL A 1 239 ? -14.416 2.696 0.301 1.00 95.31 239 VAL A CA 1
ATOM 1945 C C . VAL A 1 239 ? -15.134 2.281 1.586 1.00 95.31 239 VAL A C 1
ATOM 1947 O O . VAL A 1 239 ? -14.532 2.192 2.662 1.00 95.31 239 VAL A O 1
ATOM 1950 N N . LYS A 1 240 ? -16.432 1.991 1.467 1.00 82.62 240 LYS A N 1
ATOM 1951 C CA . LYS A 1 240 ? -17.150 1.183 2.453 1.00 82.62 240 LYS A CA 1
ATOM 1952 C C . LYS A 1 240 ? -17.106 -0.255 1.982 1.00 82.62 240 LYS A C 1
ATOM 1954 O O . LYS A 1 240 ? -17.609 -0.557 0.900 1.00 82.62 240 LYS A O 1
ATOM 1959 N N . ALA A 1 241 ? -16.458 -1.086 2.784 1.00 79.56 241 ALA A N 1
ATOM 1960 C CA . ALA A 1 241 ? -16.427 -2.523 2.597 1.00 79.56 241 ALA A CA 1
ATOM 1961 C C . ALA A 1 241 ? -17.774 -3.148 2.984 1.00 79.56 24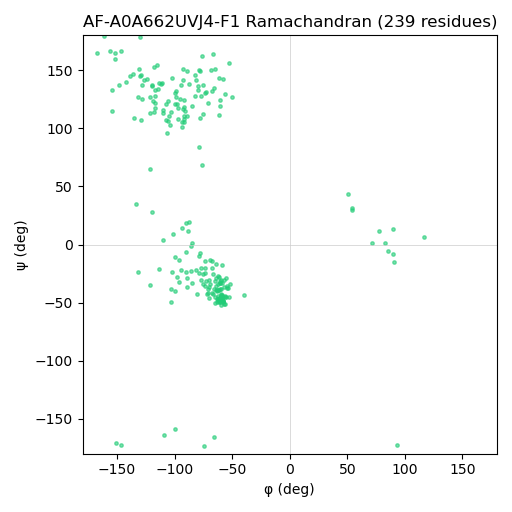1 ALA A C 1
ATOM 1963 O O . ALA A 1 241 ? -18.381 -2.702 3.991 1.00 79.56 241 ALA A O 1
#

pLDDT: mean 91.29, std 11.81, range [46.41, 98.94]

Nearest PDB structures (foldseek):
  6li5-assembly1_A  TM=6.179E-01  e=9.554E-08  Escherichia coli
  5zzu-assembly2_B  TM=5.422E-01  e=1.453E-05  Escherichia coli K-12
  6g5z-assembly1_B  TM=5.233E-01  e=2.575E-05  Sinorhizobium meliloti
  6hr5-assembly1_A  TM=5.411E-01  e=2.100E-04  Formosa agariphila KMM 3901
  7lha-assembly1_A  TM=5.357E-01  e=7.985E-04  Bacteroides uniformis

Secondary structure (DSSP, 8-state):
-BHHHHHHHS--SEEEEETT--HHHHHHHGGGT---SEEEEEE-S-SSHHHHHHHH--S-EEEEEEEESSTTS--SHHHHHHHSS-HHHHEEEEE-GGGTS-EEETTEEE--HHHHHHHHHHHHHHSPTT-EEEEEE--SSSSB-SSS-B--SHHHHHHHHHTT-----------HHHHHHHHHHHHHHHHHHHHHHHHHTTTSEEEEE-S---EESGGG-EESSS--HHHHEEEEEEEE-

Sequence (241 aa):
MDQYELIHSSKWDVLLILDACRADFFEQLYPKYLSAERYSRALSRGCPTQIWFARTFPGRYEDIAYLSGNPYISSLPAAKKVVGFLASERFLVVDDVFTWGWESVDGIETVPPWRVNEAVRRWRCLLEEGYRIIAHYMQPHSPYIGRVKLDIGSFKAAVKQALGEVFREPKPMVRHELLREAYMCNLELALQYVSELLVELRGYKVAVTSDHGELLGENGRVGHLDDSPELRVVPWLEVKA